Protein AF-A0A6G2HJM0-F1 (afdb_monomer)

pLDDT: mean 83.24, std 23.19, range [27.94, 98.69]

Foldseek 3Di:
DPPPPPVDDLDALCLQQQEPPSPDALLSLLLSQLVLVVDFFPCNVVLVVLVVVLVPQDADDFDLVVLVVQLVVLVVVLVVLVVQLVVLVVVLVVCVVVVHDNPVSVVSNVVSVVVNVVSVVSNVVSVVVNVVSVVSVVVNVVSVVSSVVSVVVSVVSVVVRSQRSSFVCLVQLLVLQVVFPQRDSVQSPDGSVSRPTDSRSSSVSSSVSHNDDDFRWYDPVSVVVVPDPPPPDPPPDDDDDDDDDDDDDDDDDDDDDDDDDDDDDDDDTDGDDDDD

Structure (mmCIF, N/CA/C/O backbone):
data_AF-A0A6G2HJM0-F1
#
_entry.id   AF-A0A6G2HJM0-F1
#
loop_
_atom_site.group_PDB
_atom_site.id
_atom_site.type_symbol
_atom_site.label_atom_id
_atom_site.label_alt_id
_atom_site.label_comp_id
_atom_site.label_asym_id
_atom_site.label_entity_id
_atom_site.label_seq_id
_atom_site.pdbx_PDB_ins_code
_atom_site.Cartn_x
_atom_site.Cartn_y
_atom_site.Cartn_z
_atom_site.occupancy
_atom_site.B_iso_or_equiv
_atom_site.auth_seq_id
_atom_site.auth_comp_id
_atom_site.auth_asym_id
_atom_site.auth_atom_id
_atom_site.pdbx_PDB_model_num
ATOM 1 N N . MET A 1 1 ? -15.616 5.099 -6.439 1.00 32.22 1 MET A N 1
ATOM 2 C CA . MET A 1 1 ? -14.543 4.082 -6.496 1.00 32.22 1 MET A CA 1
ATOM 3 C C . MET A 1 1 ? -14.180 3.847 -7.953 1.00 32.22 1 MET A C 1
ATOM 5 O O . MET A 1 1 ? -14.799 3.026 -8.607 1.00 32.22 1 MET A O 1
ATOM 9 N N . THR A 1 2 ? -13.216 4.598 -8.473 1.00 27.94 2 THR A N 1
ATOM 10 C CA . THR A 1 2 ? -12.586 4.345 -9.775 1.00 27.94 2 THR A CA 1
ATOM 11 C C . THR A 1 2 ? -11.140 3.965 -9.492 1.00 27.94 2 THR A C 1
ATOM 13 O O . THR A 1 2 ? -10.252 4.812 -9.490 1.00 27.94 2 THR A O 1
ATOM 16 N N . SER A 1 3 ? -10.912 2.694 -9.148 1.00 31.47 3 SER A N 1
ATOM 17 C CA . SER A 1 3 ? -9.560 2.136 -9.045 1.00 31.47 3 SER A CA 1
ATOM 18 C C .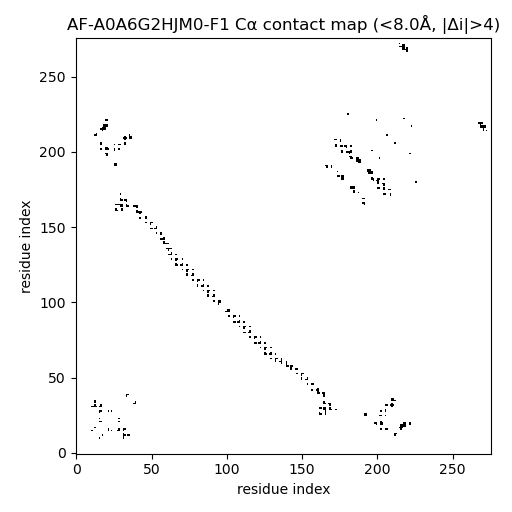 SER A 1 3 ? -9.005 1.930 -10.447 1.00 31.47 3 SER A C 1
ATOM 20 O O . SER A 1 3 ? -9.013 0.829 -10.981 1.00 31.47 3 SER A O 1
ATOM 22 N N . SER A 1 4 ? -8.540 3.020 -11.044 1.00 34.62 4 SER A N 1
ATOM 23 C CA . SER A 1 4 ? -7.643 2.982 -12.191 1.00 34.62 4 SER A CA 1
ATOM 24 C C . SER A 1 4 ? -6.215 2.999 -11.660 1.00 34.62 4 SER A C 1
ATOM 26 O O . SER A 1 4 ? -5.537 4.014 -11.729 1.00 34.62 4 SER A O 1
ATOM 28 N N . ASP A 1 5 ? -5.783 1.885 -11.079 1.00 40.91 5 ASP A N 1
ATOM 29 C CA . ASP A 1 5 ? -4.366 1.633 -10.806 1.00 40.91 5 ASP A CA 1
ATOM 30 C C . ASP A 1 5 ? -4.012 0.331 -11.530 1.00 40.91 5 ASP A C 1
ATOM 32 O O . ASP A 1 5 ? -3.722 -0.710 -10.940 1.00 40.91 5 ASP A O 1
ATOM 36 N N . VAL A 1 6 ? -4.142 0.379 -12.860 1.00 40.62 6 VAL A N 1
ATOM 37 C CA . VAL A 1 6 ? -3.552 -0.629 -13.735 1.00 40.62 6 VAL A CA 1
ATOM 38 C C . VAL A 1 6 ? -2.054 -0.453 -13.569 1.00 40.62 6 VAL A C 1
ATOM 40 O O . VAL A 1 6 ? -1.473 0.516 -14.055 1.00 40.62 6 VAL A O 1
ATOM 43 N N . VAL A 1 7 ? -1.431 -1.369 -12.835 1.00 46.47 7 VAL A N 1
ATOM 44 C CA . VAL A 1 7 ? 0.018 -1.534 -12.835 1.00 46.47 7 VAL A CA 1
ATOM 45 C C . VAL A 1 7 ? 0.400 -1.785 -14.289 1.00 46.47 7 VAL A C 1
ATOM 47 O O . VAL A 1 7 ? 0.252 -2.896 -14.784 1.00 46.47 7 VAL A O 1
ATOM 50 N N . ALA A 1 8 ? 0.790 -0.725 -15.003 1.00 53.22 8 ALA A N 1
ATOM 51 C CA . ALA A 1 8 ? 0.962 -0.792 -16.445 1.00 53.22 8 ALA A CA 1
ATOM 52 C C . ALA A 1 8 ? 1.972 -1.896 -16.756 1.00 53.22 8 ALA A C 1
ATOM 54 O O . ALA A 1 8 ? 3.098 -1.879 -16.244 1.00 53.22 8 ALA A O 1
ATOM 55 N N . ALA A 1 9 ? 1.537 -2.894 -17.524 1.00 65.44 9 ALA A N 1
ATOM 56 C CA . ALA A 1 9 ? 2.426 -3.902 -18.069 1.00 65.44 9 ALA A CA 1
ATOM 57 C C . ALA A 1 9 ? 3.558 -3.196 -18.827 1.00 65.44 9 ALA A C 1
ATOM 59 O O . ALA A 1 9 ? 3.375 -2.095 -19.357 1.00 65.44 9 ALA A O 1
ATOM 60 N N . VAL A 1 10 ? 4.742 -3.810 -18.861 1.00 72.69 10 VAL A N 1
ATOM 61 C CA . VAL A 1 10 ? 5.845 -3.284 -19.670 1.00 72.69 10 VAL A CA 1
ATOM 62 C C . VAL A 1 10 ? 5.330 -3.138 -21.109 1.00 72.69 10 VAL A C 1
ATOM 64 O O . VAL A 1 10 ? 4.837 -4.125 -21.658 1.00 72.69 10 VAL A O 1
ATOM 67 N N . PRO A 1 11 ? 5.380 -1.934 -21.709 1.00 80.38 11 PRO A N 1
ATOM 68 C CA . PRO A 1 11 ? 4.795 -1.716 -23.023 1.00 80.38 11 PRO A CA 1
ATOM 69 C C . PRO A 1 11 ? 5.497 -2.594 -24.060 1.00 80.38 11 PRO A C 1
ATOM 71 O O . PRO A 1 11 ? 6.720 -2.763 -24.015 1.00 80.38 11 PRO A O 1
ATOM 74 N N . ALA A 1 12 ? 4.719 -3.135 -24.999 1.00 86.44 12 ALA A N 1
ATOM 75 C CA . ALA A 1 12 ? 5.266 -3.865 -26.135 1.00 86.44 12 ALA A CA 1
ATOM 76 C C . ALA A 1 12 ? 6.235 -2.959 -26.923 1.00 86.44 12 ALA A C 1
ATOM 78 O O . ALA A 1 12 ? 5.960 -1.761 -27.043 1.00 86.44 12 ALA A O 1
ATOM 79 N N . PRO A 1 13 ? 7.329 -3.489 -27.502 1.00 90.06 13 PRO A N 1
ATOM 80 C CA . PRO A 1 13 ? 8.330 -2.674 -28.195 1.00 90.06 13 PRO A CA 1
ATOM 81 C C . PRO A 1 13 ? 7.750 -1.713 -29.240 1.00 90.06 13 PRO A C 1
ATOM 83 O O . PRO A 1 13 ? 8.097 -0.535 -29.264 1.00 90.06 13 PRO A O 1
ATOM 86 N N . ARG A 1 14 ? 6.776 -2.177 -30.033 1.00 90.94 14 ARG A N 1
ATOM 87 C CA . ARG A 1 14 ? 6.101 -1.369 -31.058 1.00 90.94 14 ARG A CA 1
ATOM 88 C C . ARG A 1 14 ? 5.285 -0.200 -30.497 1.00 90.94 14 ARG A C 1
ATOM 90 O O . ARG A 1 14 ? 5.135 0.806 -31.179 1.00 90.94 14 ARG A O 1
ATOM 97 N N . ALA A 1 15 ? 4.783 -0.296 -29.266 1.00 91.50 15 ALA A N 1
ATOM 98 C CA . ALA A 1 15 ? 4.086 0.820 -28.627 1.00 91.50 15 ALA A CA 1
ATOM 99 C C . ALA A 1 15 ? 5.035 1.986 -28.297 1.00 91.50 15 ALA A C 1
ATOM 101 O O . ALA A 1 15 ? 4.579 3.114 -28.163 1.00 91.50 15 ALA A O 1
ATOM 102 N N . VAL A 1 16 ? 6.340 1.712 -28.178 1.00 92.50 16 VAL A N 1
ATOM 103 C CA . VAL A 1 16 ? 7.385 2.718 -27.930 1.00 92.50 16 VAL A CA 1
ATOM 104 C C . VAL A 1 16 ? 8.025 3.173 -29.244 1.00 92.50 16 VAL A C 1
ATOM 106 O O . VAL A 1 16 ? 8.193 4.364 -29.462 1.00 92.50 16 VAL A O 1
ATOM 109 N N . LEU A 1 17 ? 8.363 2.231 -30.129 1.00 95.19 17 LEU A N 1
ATOM 110 C CA . LEU A 1 17 ? 9.177 2.481 -31.326 1.00 95.19 17 LEU A CA 1
ATOM 111 C C . LEU A 1 17 ? 8.368 2.615 -32.629 1.00 95.19 17 LEU A C 1
ATOM 113 O O . LEU A 1 17 ? 8.937 2.829 -33.692 1.00 95.19 17 LEU A O 1
ATOM 117 N N . GLY A 1 18 ? 7.040 2.476 -32.584 1.00 91.94 18 GLY A N 1
ATOM 118 C CA . GLY A 1 18 ? 6.188 2.457 -33.780 1.00 91.94 18 GLY A CA 1
ATOM 119 C C . GLY A 1 18 ? 5.993 3.812 -34.470 1.00 91.94 18 GLY A C 1
ATOM 120 O O . GLY A 1 18 ? 5.395 3.859 -35.548 1.00 91.94 18 GLY A O 1
ATOM 121 N N . ARG A 1 19 ? 6.474 4.908 -33.872 1.00 93.06 19 ARG A N 1
ATOM 122 C CA . ARG A 1 19 ? 6.408 6.267 -34.421 1.00 93.06 19 ARG A CA 1
ATOM 123 C C . ARG A 1 19 ? 7.700 7.030 -34.129 1.00 93.06 19 ARG A C 1
ATOM 125 O O . ARG A 1 19 ? 8.214 6.932 -33.023 1.00 93.06 19 ARG A O 1
ATOM 132 N N . VAL A 1 20 ? 8.175 7.824 -35.089 1.00 93.25 20 VAL A N 1
ATOM 133 C CA . VAL A 1 20 ? 9.388 8.650 -34.968 1.00 93.25 20 VAL A CA 1
ATOM 134 C C . VAL A 1 20 ? 9.082 10.148 -35.209 1.00 93.25 20 VAL A C 1
ATOM 136 O O . VAL A 1 20 ? 8.407 10.483 -36.190 1.00 93.25 20 VAL A O 1
ATOM 139 N N . PRO A 1 21 ? 9.572 11.072 -34.354 1.00 89.88 21 PRO A N 1
ATOM 140 C CA . PRO A 1 21 ? 10.264 10.790 -33.096 1.00 89.88 21 PRO A CA 1
ATOM 141 C C . PRO A 1 21 ? 9.304 10.123 -32.103 1.00 89.88 21 PRO A C 1
ATOM 143 O O . PRO A 1 21 ? 8.088 10.311 -32.186 1.00 89.88 21 PRO A O 1
ATOM 146 N N . THR A 1 22 ? 9.844 9.320 -31.190 1.00 88.94 22 THR A N 1
ATOM 147 C CA . THR A 1 22 ? 9.012 8.549 -30.249 1.00 88.94 22 THR A CA 1
ATOM 148 C C . THR A 1 22 ? 8.400 9.437 -29.160 1.00 88.94 22 THR A C 1
ATOM 150 O O . THR A 1 22 ? 7.342 9.119 -28.624 1.00 88.94 22 THR A O 1
ATOM 153 N N . GLY A 1 23 ? 9.060 10.557 -28.833 1.00 89.75 23 GLY A N 1
ATOM 154 C CA . GLY A 1 23 ? 8.729 11.397 -27.677 1.00 89.75 23 GLY A CA 1
ATOM 155 C C . GLY A 1 23 ? 9.119 10.772 -26.331 1.00 89.75 23 GLY A C 1
ATOM 156 O O . GLY A 1 23 ? 8.765 11.307 -25.283 1.00 89.75 23 GLY A O 1
ATOM 157 N N . GLU A 1 24 ? 9.836 9.648 -26.351 1.00 93.62 24 GLU A N 1
ATOM 158 C CA . GLU A 1 24 ? 10.268 8.909 -25.170 1.00 93.62 24 GLU A CA 1
ATOM 159 C C . GLU A 1 24 ? 11.740 9.196 -24.846 1.00 93.62 24 GLU A C 1
ATOM 161 O O . GLU A 1 24 ? 12.488 9.765 -25.639 1.00 93.62 24 GLU A O 1
ATOM 166 N N . THR A 1 25 ? 12.179 8.810 -23.648 1.00 94.19 25 THR A N 1
ATOM 167 C CA . THR A 1 25 ? 13.597 8.920 -23.284 1.00 94.19 25 THR A CA 1
ATOM 168 C C . THR A 1 25 ? 14.427 7.852 -23.997 1.00 94.19 25 THR A C 1
ATOM 170 O O . THR A 1 25 ? 13.963 6.720 -24.156 1.00 94.19 25 THR A O 1
ATOM 173 N N . LEU A 1 26 ? 15.687 8.158 -24.330 1.00 95.50 26 LEU A N 1
ATOM 174 C CA . LEU A 1 26 ? 16.590 7.215 -25.007 1.00 95.50 26 LEU A CA 1
ATOM 175 C C . LEU A 1 26 ? 16.683 5.867 -24.274 1.00 95.50 26 LEU A C 1
ATOM 177 O O . LEU A 1 26 ? 16.555 4.811 -24.885 1.00 95.50 26 LEU A O 1
ATOM 181 N N . SER A 1 27 ? 16.808 5.865 -22.942 1.00 95.06 27 SER A N 1
ATOM 182 C CA . SER A 1 27 ? 16.828 4.614 -22.166 1.00 95.06 27 SER A CA 1
ATOM 183 C C . SER A 1 27 ? 15.557 3.778 -22.352 1.00 95.06 27 SER A C 1
ATOM 185 O O . SER A 1 27 ? 15.598 2.551 -22.288 1.00 95.06 27 SER A O 1
ATOM 187 N N . ARG A 1 28 ? 14.398 4.413 -22.557 1.00 95.25 28 ARG A N 1
ATOM 188 C CA . ARG A 1 28 ? 13.142 3.699 -22.803 1.00 95.25 28 ARG A CA 1
ATOM 189 C C . ARG A 1 28 ? 13.068 3.155 -24.226 1.00 95.25 28 ARG A C 1
ATOM 191 O O . ARG A 1 28 ? 12.605 2.025 -24.380 1.00 95.25 28 ARG A O 1
ATOM 198 N N . GLU A 1 29 ? 13.538 3.910 -25.214 1.00 96.81 29 GLU A N 1
ATOM 199 C CA . GLU A 1 29 ? 13.657 3.457 -26.604 1.00 96.81 29 GLU A CA 1
ATOM 200 C C . GLU A 1 29 ? 14.597 2.247 -26.712 1.00 96.81 29 GLU A C 1
ATOM 202 O O . GLU A 1 29 ? 14.205 1.204 -27.233 1.00 96.81 29 GLU A O 1
ATOM 207 N N . LEU A 1 30 ? 15.798 2.334 -26.129 1.00 97.62 30 LEU A N 1
ATOM 208 C CA . LEU A 1 30 ? 16.785 1.251 -26.154 1.00 97.62 30 LEU A CA 1
ATOM 209 C C . LEU A 1 30 ? 16.303 0.009 -25.409 1.00 97.62 30 LEU A C 1
ATOM 211 O O . LEU A 1 30 ? 16.425 -1.099 -25.920 1.00 97.62 30 LEU A O 1
ATOM 215 N N . ALA A 1 31 ? 15.670 0.168 -24.245 1.00 96.94 31 ALA A N 1
ATOM 216 C CA . ALA A 1 31 ? 15.085 -0.971 -23.547 1.00 96.94 31 ALA A CA 1
ATOM 217 C C . ALA A 1 31 ? 13.928 -1.619 -24.331 1.00 96.94 31 ALA A C 1
ATOM 219 O O . ALA A 1 31 ? 13.684 -2.817 -24.188 1.00 96.94 31 ALA A O 1
ATOM 220 N N . ALA A 1 32 ? 13.178 -0.855 -25.133 1.00 96.00 32 ALA A N 1
ATOM 221 C CA . ALA A 1 32 ? 12.168 -1.410 -26.032 1.00 96.00 32 ALA A CA 1
ATOM 222 C C . ALA A 1 32 ? 12.817 -2.180 -27.191 1.00 96.00 32 ALA A C 1
ATOM 224 O O . ALA A 1 32 ? 12.404 -3.307 -27.467 1.00 96.00 32 ALA A O 1
ATOM 225 N N . ALA A 1 33 ? 13.866 -1.624 -27.799 1.00 97.19 33 ALA A N 1
ATOM 226 C CA . ALA A 1 33 ? 14.636 -2.280 -28.851 1.00 97.19 33 ALA A CA 1
ATOM 227 C C . ALA A 1 33 ? 15.288 -3.582 -28.348 1.00 97.19 33 ALA A C 1
ATOM 229 O O . ALA A 1 33 ? 15.156 -4.624 -28.984 1.00 97.19 33 ALA A O 1
ATOM 230 N N . ALA A 1 34 ? 15.870 -3.584 -27.150 1.00 96.69 34 ALA A N 1
ATOM 231 C CA . ALA A 1 34 ? 16.451 -4.775 -26.531 1.00 96.69 34 ALA A CA 1
ATOM 232 C C . ALA A 1 34 ? 15.406 -5.892 -26.352 1.00 96.69 34 ALA A C 1
ATOM 234 O O . ALA A 1 34 ? 15.636 -7.045 -26.716 1.00 96.69 34 ALA A O 1
ATOM 235 N N . ARG A 1 35 ? 14.203 -5.547 -25.870 1.00 94.94 35 ARG A N 1
ATOM 236 C CA . ARG A 1 35 ? 13.096 -6.513 -25.739 1.00 94.94 35 ARG A CA 1
ATOM 237 C C . ARG A 1 35 ? 12.601 -7.039 -27.078 1.00 94.94 35 ARG A C 1
ATOM 239 O O . ARG A 1 35 ? 12.183 -8.190 -27.135 1.00 94.94 35 ARG A O 1
ATOM 246 N N . SER A 1 36 ? 12.626 -6.217 -28.126 1.00 96.06 36 SER A N 1
ATOM 247 C CA . SER A 1 36 ? 12.264 -6.660 -29.477 1.00 96.06 36 SER A CA 1
ATOM 248 C C . SER A 1 36 ? 13.211 -7.750 -29.989 1.00 96.06 36 SER A C 1
ATOM 250 O O . SER A 1 36 ? 12.761 -8.719 -30.577 1.00 96.06 36 SER A O 1
ATOM 252 N N . LEU A 1 37 ? 14.487 -7.690 -29.589 1.00 95.44 37 LEU A N 1
ATOM 253 C CA . LEU A 1 37 ? 15.495 -8.728 -29.834 1.00 95.44 37 LEU A CA 1
ATOM 254 C C . LEU A 1 37 ? 15.380 -9.938 -28.881 1.00 95.44 37 LEU A C 1
ATOM 256 O O . LEU A 1 37 ? 16.267 -10.789 -28.841 1.00 95.44 37 LEU A O 1
ATOM 260 N N . GLY A 1 38 ? 14.331 -10.007 -28.055 1.00 94.06 38 GLY A N 1
ATOM 261 C CA . GLY A 1 38 ? 14.120 -11.077 -27.077 1.00 94.06 38 GLY A CA 1
ATOM 262 C C . GLY A 1 38 ? 14.976 -10.982 -25.808 1.00 94.06 38 GLY A C 1
ATOM 263 O O . GLY A 1 38 ? 14.940 -11.906 -24.987 1.00 94.06 38 GLY A O 1
ATOM 264 N N . GLN A 1 39 ? 15.721 -9.889 -25.606 1.00 95.06 39 GLN A N 1
ATOM 265 C CA . GLN A 1 39 ? 16.540 -9.706 -24.406 1.00 95.06 39 GLN A CA 1
ATOM 266 C C . GLN A 1 39 ? 15.672 -9.476 -23.165 1.00 95.06 39 GLN A C 1
ATOM 268 O O . GLN A 1 39 ? 14.594 -8.871 -23.205 1.00 95.06 39 GLN A O 1
ATOM 273 N N . ARG A 1 40 ? 16.163 -9.969 -22.027 1.00 93.62 40 ARG A N 1
ATOM 274 C CA . ARG A 1 40 ? 15.511 -9.857 -20.721 1.00 93.62 40 ARG A CA 1
ATOM 275 C C . ARG A 1 40 ? 16.540 -9.412 -19.696 1.00 93.62 40 ARG A C 1
ATOM 277 O O . ARG A 1 40 ? 17.602 -10.010 -19.611 1.00 93.62 40 ARG A O 1
ATOM 284 N N . SER A 1 41 ? 16.175 -8.419 -18.891 1.00 94.62 41 SER A N 1
ATOM 285 C CA . SER A 1 41 ? 16.989 -7.985 -17.754 1.00 94.62 41 SER A CA 1
ATOM 286 C C . SER A 1 41 ? 17.130 -9.109 -16.725 1.00 94.62 41 SER A C 1
ATOM 288 O O . SER A 1 41 ? 16.199 -9.899 -16.514 1.00 94.62 41 SER A O 1
ATOM 290 N N . SER A 1 42 ? 18.265 -9.127 -16.033 1.00 95.75 42 SER A N 1
ATOM 291 C CA . SER A 1 42 ? 18.545 -10.005 -14.899 1.00 95.75 42 SER A CA 1
ATOM 292 C C . SER A 1 42 ? 17.475 -9.944 -13.798 1.00 95.75 42 SER A C 1
ATOM 294 O O . SER A 1 42 ? 17.192 -10.960 -13.161 1.00 95.75 42 SER A O 1
ATOM 296 N N . VAL A 1 43 ? 16.801 -8.799 -13.609 1.00 94.31 43 VAL A N 1
ATOM 297 C CA . VAL A 1 43 ? 15.754 -8.627 -12.583 1.00 94.31 43 VAL A CA 1
ATOM 298 C C . VAL A 1 43 ? 14.341 -8.991 -13.062 1.00 94.31 43 VAL A C 1
ATOM 300 O O . VAL A 1 43 ? 13.372 -8.787 -12.327 1.00 94.31 43 VAL A O 1
ATOM 303 N N . ALA A 1 44 ? 14.175 -9.559 -14.263 1.00 91.94 44 ALA A N 1
ATOM 304 C CA . ALA A 1 44 ? 12.856 -9.895 -14.818 1.00 91.94 44 ALA A CA 1
ATOM 305 C C . ALA A 1 44 ? 12.054 -10.881 -13.944 1.00 91.94 44 ALA A C 1
ATOM 307 O O . ALA A 1 44 ? 10.850 -10.700 -13.751 1.00 91.94 44 ALA A O 1
ATOM 308 N N . ALA A 1 45 ? 12.713 -11.895 -13.375 1.00 92.12 45 ALA A N 1
ATOM 309 C CA . ALA A 1 45 ? 12.063 -12.852 -12.477 1.00 92.12 45 ALA A CA 1
ATOM 310 C C . ALA A 1 45 ? 11.617 -12.189 -11.162 1.00 92.12 45 ALA A C 1
ATOM 312 O O . ALA A 1 45 ? 10.518 -12.447 -10.671 1.00 92.12 45 ALA A O 1
ATOM 313 N N . GLU A 1 46 ? 12.436 -11.287 -10.616 1.00 94.12 46 GLU A N 1
ATOM 314 C CA . GLU A 1 46 ? 12.079 -10.534 -9.414 1.00 94.12 46 GLU A CA 1
ATOM 315 C C . GLU A 1 46 ? 10.909 -9.581 -9.673 1.00 94.12 46 GLU A C 1
ATOM 317 O O . GLU A 1 46 ? 10.009 -9.485 -8.842 1.00 94.12 46 GLU A O 1
ATOM 322 N N . LEU A 1 47 ? 10.875 -8.918 -10.832 1.00 93.12 47 LEU A N 1
ATOM 323 C CA . LEU A 1 47 ? 9.743 -8.085 -11.240 1.00 93.12 47 LEU A CA 1
ATOM 324 C C . LEU A 1 47 ? 8.431 -8.873 -11.246 1.00 93.12 47 LEU A C 1
ATOM 326 O O . LEU A 1 47 ? 7.444 -8.408 -10.674 1.00 93.12 47 LEU A O 1
ATOM 330 N N . ALA A 1 48 ? 8.432 -10.069 -11.841 1.00 91.19 48 ALA A N 1
ATOM 331 C CA . ALA A 1 48 ? 7.266 -10.948 -11.849 1.00 91.19 48 ALA A CA 1
ATOM 332 C C . ALA A 1 48 ? 6.864 -11.373 -10.425 1.00 91.19 48 ALA A C 1
ATOM 334 O O . ALA A 1 48 ? 5.687 -11.317 -10.077 1.00 91.19 48 ALA A O 1
ATOM 335 N N . ALA A 1 49 ? 7.833 -11.722 -9.573 1.00 94.06 49 ALA A N 1
ATOM 336 C CA . ALA A 1 49 ? 7.577 -12.123 -8.190 1.00 94.06 49 ALA A CA 1
ATOM 337 C C . ALA A 1 49 ? 7.012 -10.979 -7.328 1.00 94.06 49 ALA A C 1
ATOM 339 O O . ALA A 1 49 ? 6.058 -11.179 -6.572 1.00 94.06 49 ALA A O 1
ATOM 340 N N . VAL A 1 50 ? 7.572 -9.769 -7.438 1.00 95.62 50 VAL A N 1
ATOM 341 C CA . VAL A 1 50 ? 7.086 -8.582 -6.715 1.00 95.62 50 VAL A CA 1
ATOM 342 C C . VAL A 1 50 ? 5.689 -8.208 -7.194 1.00 95.62 50 VAL A C 1
ATOM 344 O O . VAL A 1 50 ? 4.831 -7.913 -6.363 1.00 95.62 50 VAL A O 1
ATOM 347 N N . HIS A 1 51 ? 5.444 -8.257 -8.505 1.00 93.62 51 HIS A N 1
ATOM 348 C CA . HIS A 1 51 ? 4.127 -7.995 -9.074 1.00 93.62 51 HIS A CA 1
ATOM 349 C C . HIS A 1 51 ? 3.087 -9.009 -8.584 1.00 93.62 51 HIS A C 1
ATOM 351 O O . HIS A 1 51 ? 2.080 -8.597 -8.016 1.00 93.62 51 HIS A O 1
ATOM 357 N N . GLY A 1 52 ? 3.376 -10.310 -8.678 1.00 94.25 52 GLY A N 1
ATOM 358 C CA . GLY A 1 52 ? 2.481 -11.348 -8.162 1.00 94.25 52 GLY A CA 1
ATOM 359 C C . GLY A 1 52 ? 2.241 -11.208 -6.657 1.00 94.25 52 GLY A C 1
ATOM 360 O O . GLY A 1 52 ? 1.112 -11.307 -6.190 1.00 94.25 52 GLY A O 1
ATOM 361 N N . THR A 1 53 ? 3.272 -10.864 -5.878 1.00 95.88 53 THR A N 1
ATOM 362 C CA . THR A 1 53 ? 3.099 -10.592 -4.442 1.00 95.88 53 THR A CA 1
ATOM 363 C C . THR A 1 53 ? 2.177 -9.396 -4.205 1.00 95.88 53 THR A C 1
ATOM 365 O O . THR A 1 53 ? 1.334 -9.452 -3.312 1.00 95.88 53 THR A O 1
ATOM 368 N N . LEU A 1 54 ? 2.322 -8.320 -4.983 1.00 95.19 54 LEU A N 1
ATOM 369 C CA . LEU A 1 54 ? 1.499 -7.116 -4.872 1.00 95.19 54 LEU A CA 1
ATOM 370 C C . LEU A 1 54 ? 0.014 -7.424 -5.110 1.00 95.19 54 LEU A C 1
ATOM 372 O O . LEU A 1 54 ? -0.825 -6.902 -4.377 1.00 95.19 54 LEU A O 1
ATOM 376 N N . GLU A 1 55 ? -0.297 -8.290 -6.076 1.00 93.31 55 GLU A N 1
ATOM 377 C CA . GLU A 1 55 ? -1.668 -8.725 -6.378 1.00 93.31 55 GLU A CA 1
ATOM 378 C C . GLU A 1 55 ? -2.312 -9.501 -5.224 1.00 93.31 55 GLU A C 1
ATOM 380 O O . GLU A 1 55 ? -3.518 -9.399 -5.022 1.00 93.31 55 GLU A O 1
ATOM 385 N N . THR A 1 56 ? -1.521 -10.202 -4.404 1.00 95.44 56 THR A N 1
ATOM 386 C CA . THR A 1 56 ? -2.047 -10.908 -3.219 1.00 95.44 56 THR A CA 1
ATOM 387 C C . THR A 1 56 ? -2.340 -9.999 -2.021 1.00 95.44 56 THR A C 1
ATOM 389 O O . THR A 1 56 ? -2.927 -10.454 -1.039 1.00 95.44 56 THR A O 1
ATOM 392 N N . VAL A 1 57 ? -1.904 -8.730 -2.032 1.00 94.38 57 VAL A N 1
ATOM 393 C CA . VAL A 1 57 ? -2.083 -7.839 -0.873 1.00 94.38 57 VAL A CA 1
ATOM 394 C C . VAL A 1 57 ? -3.459 -7.182 -0.888 1.00 94.38 57 VAL A C 1
ATOM 396 O O . VAL A 1 57 ? -3.673 -6.122 -1.486 1.00 94.38 57 VAL A O 1
ATOM 399 N N . GLU A 1 58 ? -4.375 -7.774 -0.132 1.00 90.62 58 GLU A N 1
ATOM 400 C CA . GLU A 1 58 ? -5.689 -7.204 0.140 1.00 90.62 58 GLU A CA 1
ATOM 401 C C . GLU A 1 58 ? -5.632 -6.146 1.249 1.00 90.62 58 GLU A C 1
ATOM 403 O O . GLU A 1 58 ? -4.982 -6.305 2.283 1.00 90.62 58 GLU A O 1
ATOM 408 N N . VAL A 1 59 ? -6.337 -5.035 1.037 1.00 91.19 59 VAL A N 1
ATOM 409 C CA . VAL A 1 59 ? -6.429 -3.939 2.004 1.00 91.19 59 VAL A CA 1
ATOM 410 C C . VAL A 1 59 ? -7.883 -3.757 2.410 1.00 91.19 59 VAL A C 1
ATOM 412 O O . VAL A 1 59 ? -8.694 -3.254 1.636 1.00 91.19 59 VAL A O 1
ATOM 415 N N . GLY A 1 60 ? -8.197 -4.112 3.656 1.00 86.62 60 GLY A N 1
ATOM 416 C CA . GLY A 1 60 ? -9.515 -3.882 4.240 1.00 86.62 60 GLY A CA 1
ATOM 417 C C . GLY A 1 60 ? -9.760 -2.417 4.623 1.00 86.62 60 GLY A C 1
ATOM 418 O O . GLY A 1 60 ? -8.873 -1.715 5.130 1.00 86.62 60 GLY A O 1
ATOM 419 N N . ALA A 1 61 ? -10.997 -1.958 4.434 1.00 88.50 61 ALA A N 1
ATOM 420 C CA . ALA A 1 61 ? -11.514 -0.778 5.119 1.00 88.50 61 ALA A CA 1
ATOM 421 C C . ALA A 1 61 ? -12.003 -1.194 6.514 1.00 88.50 61 ALA A C 1
ATOM 423 O O . ALA A 1 61 ? -12.723 -2.181 6.653 1.00 88.50 61 ALA A O 1
ATOM 424 N N . VAL A 1 62 ? -11.590 -0.464 7.552 1.00 92.19 62 VAL A N 1
ATOM 425 C CA . VAL A 1 62 ? -11.990 -0.748 8.935 1.00 92.19 62 VAL A CA 1
ATOM 426 C C . VAL A 1 62 ? -12.500 0.531 9.566 1.00 92.19 62 VAL A C 1
ATOM 428 O O . VAL A 1 62 ? -11.779 1.526 9.613 1.00 92.19 62 VAL A O 1
ATOM 431 N N . ASP A 1 63 ? -13.731 0.479 10.059 1.00 91.88 63 ASP A N 1
ATOM 432 C CA . ASP A 1 63 ? -14.362 1.565 10.793 1.00 91.88 63 ASP A CA 1
ATOM 433 C C . ASP A 1 63 ? -14.300 1.306 12.306 1.00 91.88 63 ASP A C 1
ATOM 435 O O . ASP A 1 63 ? -14.640 0.226 12.797 1.00 91.88 63 ASP A O 1
ATOM 439 N N . LEU A 1 64 ? -13.832 2.317 13.038 1.00 96.25 64 LEU A N 1
ATOM 440 C CA . LEU A 1 64 ? -13.719 2.309 14.495 1.00 96.25 64 LEU A CA 1
ATOM 441 C C . LEU A 1 64 ? -14.824 3.122 15.179 1.00 96.25 64 LEU A C 1
ATOM 443 O O . LEU A 1 64 ? -14.944 3.016 16.398 1.00 96.25 64 LEU A O 1
ATOM 447 N N . SER A 1 65 ? -15.596 3.927 14.443 1.00 96.75 65 SER A N 1
ATOM 448 C CA . SER A 1 65 ? -16.618 4.814 15.012 1.00 96.75 65 SER A CA 1
ATOM 449 C C . SER A 1 65 ? -17.716 4.015 15.712 1.00 96.75 65 SER A C 1
ATOM 451 O O . SER A 1 65 ? -17.858 4.127 16.928 1.00 96.75 65 SER A O 1
ATOM 453 N N . GLY A 1 66 ? -18.361 3.082 15.007 1.00 95.88 66 GLY A N 1
ATOM 454 C CA . GLY A 1 66 ? -19.432 2.258 15.573 1.00 95.88 66 GLY A CA 1
ATOM 455 C C . GLY A 1 66 ? -19.045 1.508 16.862 1.00 95.88 66 GLY A C 1
ATOM 456 O O . GLY A 1 66 ? -19.765 1.594 17.855 1.00 95.88 66 GLY A O 1
ATOM 457 N N . PRO A 1 67 ? -17.913 0.776 16.918 1.00 97.50 67 PRO A N 1
ATOM 458 C CA . PRO A 1 67 ? -17.462 0.142 18.159 1.00 97.50 67 PRO A CA 1
ATOM 459 C C . PRO A 1 67 ? -17.154 1.123 19.303 1.00 97.50 67 PRO A C 1
ATOM 461 O O . PRO A 1 67 ? -17.397 0.783 20.459 1.00 97.50 67 PRO A O 1
ATOM 464 N N . ARG A 1 68 ? -16.634 2.326 19.011 1.00 98.25 68 ARG A N 1
ATOM 465 C CA . ARG A 1 68 ? -16.372 3.360 20.032 1.00 98.25 68 ARG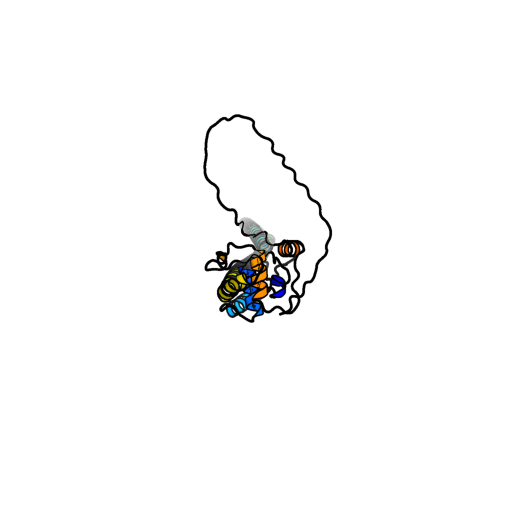 A CA 1
ATOM 466 C C . ARG A 1 68 ? -17.665 3.930 20.600 1.00 98.25 68 ARG A C 1
ATOM 468 O O . ARG A 1 68 ? -17.777 4.057 21.814 1.00 98.25 68 ARG A O 1
ATOM 475 N N . GLU A 1 69 ? -18.621 4.241 19.733 1.00 98.12 69 GLU A N 1
ATOM 476 C CA . GLU A 1 69 ? -19.928 4.774 20.122 1.00 98.12 69 GLU A CA 1
ATOM 477 C C . GLU A 1 69 ? -20.682 3.791 21.014 1.00 98.12 69 GLU A C 1
ATOM 479 O O . GLU A 1 69 ? -21.172 4.175 22.073 1.00 98.12 69 GLU A O 1
ATOM 484 N N . ARG A 1 70 ? -20.694 2.501 20.651 1.00 96.88 70 ARG A N 1
ATOM 485 C CA . ARG A 1 70 ? -21.313 1.460 21.484 1.00 96.88 70 ARG A CA 1
ATOM 486 C C . ARG A 1 70 ? -20.667 1.337 22.858 1.00 96.88 70 ARG A C 1
ATOM 488 O O . ARG A 1 70 ? -21.381 1.191 23.843 1.00 96.88 70 ARG A O 1
ATOM 495 N N . LEU A 1 71 ? -19.336 1.402 22.932 1.00 98.56 71 LEU A N 1
ATOM 496 C CA . LEU A 1 71 ? -18.644 1.361 24.218 1.00 98.56 71 LEU A CA 1
ATOM 497 C C . LEU A 1 71 ? -18.996 2.580 25.075 1.00 98.56 71 LEU A C 1
ATOM 499 O O . LEU A 1 71 ? -19.313 2.425 26.247 1.00 98.56 71 LEU A O 1
ATOM 503 N N . ALA A 1 72 ? -18.986 3.779 24.491 1.00 98.31 72 ALA A N 1
ATOM 504 C CA . ALA A 1 72 ? -19.357 4.995 25.206 1.00 98.31 72 ALA A CA 1
ATOM 505 C C . ALA A 1 72 ? -20.800 4.934 25.735 1.00 98.31 72 ALA A C 1
ATOM 507 O O . ALA A 1 72 ? -21.040 5.290 26.886 1.00 98.31 72 ALA A O 1
ATOM 508 N N . ALA A 1 73 ? -21.740 4.435 24.925 1.00 98.00 73 ALA A N 1
ATOM 509 C CA . ALA A 1 73 ? -23.131 4.255 25.329 1.00 98.00 73 ALA A CA 1
ATOM 510 C C . ALA A 1 73 ? -23.272 3.260 26.495 1.00 98.00 73 ALA A C 1
ATOM 512 O O . ALA A 1 73 ? -23.913 3.585 27.492 1.00 98.00 73 ALA A O 1
ATOM 513 N N . ALA A 1 74 ? -22.631 2.090 26.406 1.00 98.06 74 ALA A N 1
ATOM 514 C CA . ALA A 1 74 ? -22.696 1.070 27.453 1.00 98.06 74 ALA A CA 1
ATOM 515 C C . ALA A 1 74 ? -22.044 1.534 28.768 1.00 98.06 74 ALA A C 1
ATOM 517 O O . ALA A 1 74 ? -22.589 1.295 29.841 1.00 98.06 74 ALA A O 1
ATOM 518 N N . THR A 1 75 ? -20.911 2.241 28.698 1.00 98.38 75 THR A N 1
ATOM 519 C CA . THR A 1 75 ? -20.269 2.829 29.885 1.00 98.38 75 THR A CA 1
ATOM 520 C C . THR A 1 75 ? -21.159 3.886 30.537 1.00 98.38 75 THR A C 1
ATOM 522 O O . THR A 1 75 ? -21.344 3.854 31.751 1.00 98.38 75 THR A O 1
ATOM 525 N N . GLY A 1 76 ? -21.748 4.789 29.745 1.00 98.25 76 GLY A N 1
ATOM 526 C CA . GLY A 1 76 ? -22.642 5.822 30.273 1.00 98.25 76 GLY A CA 1
ATOM 527 C C . GLY A 1 76 ? -23.901 5.243 30.924 1.00 98.25 76 GLY A C 1
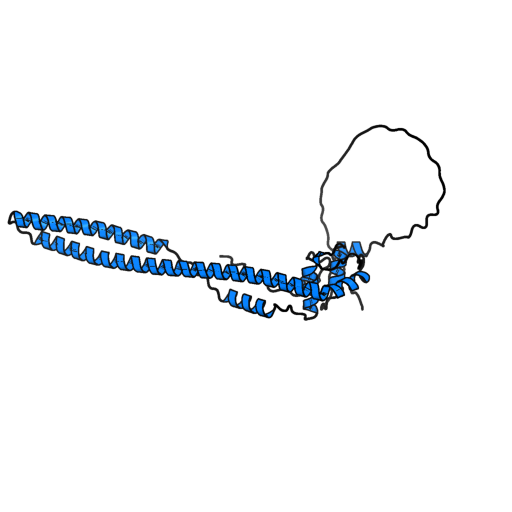ATOM 528 O O . GLY A 1 76 ? -24.349 5.746 31.952 1.00 98.25 76 GLY A O 1
ATOM 529 N N . GLU A 1 77 ? -24.459 4.166 30.369 1.00 98.25 77 GLU A N 1
ATOM 530 C CA . GLU A 1 77 ? -25.607 3.490 30.978 1.00 98.25 77 GLU A CA 1
ATOM 531 C C . GLU A 1 77 ? -25.218 2.706 32.243 1.00 98.25 77 GLU A C 1
ATOM 533 O O . GLU A 1 77 ? -25.960 2.729 33.225 1.00 98.25 77 GLU A O 1
ATOM 538 N N . GLU A 1 78 ? -24.031 2.085 32.282 1.00 98.56 78 GLU A N 1
ATOM 539 C CA . GLU A 1 78 ? -23.527 1.417 33.490 1.00 98.56 78 GLU A CA 1
ATOM 540 C C . GLU A 1 78 ? -23.391 2.404 34.659 1.00 98.56 78 GLU A C 1
ATOM 542 O O . GLU A 1 78 ? -23.771 2.087 35.787 1.00 98.56 78 GLU A O 1
ATOM 547 N N . GLU A 1 79 ? -22.854 3.600 34.405 1.00 98.50 79 GLU A N 1
ATOM 548 C CA . GLU A 1 79 ? -22.709 4.652 35.418 1.00 98.50 79 GLU A CA 1
ATOM 549 C C . GLU A 1 79 ? -24.068 5.080 35.983 1.00 98.50 79 GLU A C 1
ATOM 551 O O . GLU A 1 79 ? -24.261 5.050 37.202 1.00 98.50 79 GLU A O 1
ATOM 556 N N . ARG A 1 80 ? -25.050 5.355 35.114 1.00 98.31 80 ARG A N 1
ATOM 557 C CA . ARG A 1 80 ? -26.425 5.680 35.533 1.00 98.31 80 ARG A CA 1
ATOM 558 C C . ARG A 1 80 ? -27.055 4.565 36.365 1.00 98.31 80 ARG A C 1
ATOM 560 O O . ARG A 1 80 ? -27.732 4.830 37.357 1.00 98.31 80 ARG A O 1
ATOM 567 N N . LEU A 1 81 ? -26.850 3.307 35.980 1.00 98.38 81 LEU A N 1
ATOM 568 C CA . LEU A 1 81 ? -27.383 2.151 36.702 1.00 98.38 81 LEU A CA 1
ATOM 569 C C . LEU A 1 81 ? -26.728 1.952 38.070 1.00 98.38 81 LEU A C 1
ATOM 571 O O . LEU A 1 81 ? -27.420 1.633 39.036 1.00 98.38 81 LEU A O 1
ATOM 575 N N . LYS A 1 82 ? -25.418 2.195 38.191 1.00 98.44 82 LYS A N 1
ATOM 576 C CA . LYS A 1 82 ? -24.725 2.185 39.490 1.00 98.44 82 LYS A CA 1
ATOM 577 C C . LYS A 1 82 ? -25.302 3.225 40.442 1.00 98.44 82 LYS A C 1
ATOM 579 O O . LYS A 1 82 ? -25.521 2.909 41.612 1.00 98.44 82 LYS A O 1
ATOM 584 N N . GLU A 1 83 ? -25.581 4.430 39.949 1.00 98.69 83 GLU A N 1
ATOM 585 C CA . GLU A 1 83 ? -26.240 5.480 40.732 1.00 98.69 83 GLU A CA 1
ATOM 586 C C . GLU A 1 83 ? -27.646 5.051 41.176 1.00 98.69 83 GLU A C 1
ATOM 588 O O . GLU A 1 83 ? -27.967 5.150 42.363 1.00 98.69 83 GLU A O 1
ATOM 593 N N . ARG A 1 84 ? -28.456 4.485 40.267 1.00 98.19 84 ARG A N 1
ATOM 594 C CA . ARG A 1 84 ? -29.793 3.950 40.592 1.00 98.19 84 ARG A CA 1
ATOM 595 C C . ARG A 1 84 ? -29.745 2.861 41.667 1.00 98.19 84 ARG A C 1
ATOM 597 O O . ARG A 1 84 ? -30.515 2.909 42.623 1.00 98.19 84 ARG A O 1
ATOM 604 N N . VAL A 1 85 ? -28.819 1.907 41.554 1.00 98.69 85 VAL A N 1
ATOM 605 C CA . VAL A 1 85 ? -28.617 0.851 42.560 1.00 98.69 85 VAL A CA 1
ATOM 606 C C . VAL A 1 85 ? -28.204 1.442 43.910 1.00 98.69 85 VAL A C 1
ATOM 608 O O . VAL A 1 85 ? -28.698 1.005 44.951 1.00 98.69 85 VAL A O 1
ATOM 611 N N . ALA A 1 86 ? -27.309 2.434 43.922 1.00 98.44 86 ALA A N 1
ATOM 612 C CA . ALA A 1 86 ? -26.882 3.094 45.153 1.00 98.44 86 ALA A CA 1
ATOM 613 C C . ALA A 1 86 ? -28.047 3.818 45.849 1.00 98.44 86 ALA A C 1
ATOM 615 O O . ALA A 1 86 ? -28.206 3.670 47.063 1.00 98.44 86 ALA A O 1
ATOM 616 N N . ALA A 1 87 ? -28.885 4.525 45.084 1.00 97.81 87 ALA A N 1
ATOM 617 C CA . ALA A 1 87 ? -30.095 5.167 45.591 1.00 97.81 87 ALA A CA 1
ATOM 618 C C . ALA A 1 87 ? -31.071 4.139 46.192 1.00 97.81 87 ALA A C 1
ATOM 620 O O . ALA A 1 87 ? -31.424 4.248 47.366 1.00 97.81 87 ALA A O 1
ATOM 621 N N . ALA A 1 88 ? -31.397 3.070 45.454 1.00 97.50 88 ALA A N 1
ATOM 622 C CA . ALA A 1 88 ? -32.300 2.020 45.931 1.00 97.50 88 ALA A CA 1
ATOM 623 C C . ALA A 1 88 ? -31.775 1.313 47.198 1.00 97.50 88 ALA A C 1
ATOM 625 O O . ALA A 1 88 ? -32.539 1.029 48.122 1.00 97.50 88 ALA A O 1
ATOM 626 N N . ARG A 1 89 ? -30.454 1.078 47.305 1.00 97.88 89 ARG A N 1
ATOM 627 C CA . ARG A 1 89 ? -29.836 0.570 48.549 1.00 97.88 89 ARG A CA 1
ATOM 628 C C . ARG A 1 89 ? -30.011 1.537 49.717 1.00 97.88 89 ARG A C 1
ATOM 630 O O . ARG A 1 89 ? -30.227 1.077 50.840 1.00 97.88 89 ARG A O 1
ATOM 637 N N . GLY A 1 90 ? -29.876 2.839 49.468 1.00 98.06 90 GLY A N 1
ATOM 638 C CA . GLY A 1 90 ? -30.111 3.889 50.458 1.00 98.06 90 GLY A CA 1
ATOM 639 C C . GLY A 1 90 ? -31.544 3.861 50.988 1.00 98.06 90 GLY A C 1
ATOM 640 O O . GLY A 1 90 ? -31.739 3.832 52.203 1.00 98.06 90 GLY A O 1
ATOM 641 N N . ASP A 1 91 ? -32.526 3.758 50.094 1.00 97.00 91 ASP A N 1
ATOM 642 C CA . ASP A 1 91 ? -33.951 3.732 50.445 1.00 97.00 91 ASP A CA 1
ATOM 643 C C . ASP A 1 91 ? -34.333 2.493 51.265 1.00 97.00 91 ASP A C 1
ATOM 645 O O . ASP A 1 91 ? -34.980 2.610 52.310 1.00 97.00 91 ASP A O 1
ATOM 649 N N . VAL A 1 92 ? -33.877 1.304 50.846 1.00 97.56 92 VAL A N 1
ATOM 650 C CA . VAL A 1 92 ? -34.078 0.054 51.603 1.00 97.56 92 VAL A CA 1
ATOM 651 C C . VAL A 1 92 ? -33.509 0.182 53.017 1.00 97.56 92 VAL A C 1
ATOM 653 O O . VAL A 1 92 ? -34.140 -0.242 53.988 1.00 97.56 92 VAL A O 1
ATOM 656 N N . ARG A 1 93 ? -32.313 0.769 53.153 1.00 96.69 93 ARG A N 1
ATOM 657 C CA . ARG A 1 93 ? -31.676 0.978 54.457 1.00 96.69 93 ARG A CA 1
ATOM 658 C C . ARG A 1 93 ? -32.490 1.935 55.329 1.00 96.69 93 ARG A C 1
ATOM 660 O O . ARG A 1 93 ? -32.775 1.587 56.471 1.00 96.69 93 ARG A O 1
ATOM 667 N N . ALA A 1 94 ? -32.906 3.077 54.788 1.00 96.69 94 ALA A N 1
ATOM 668 C CA . ALA A 1 94 ? -33.691 4.069 55.518 1.00 96.69 94 ALA A CA 1
ATOM 669 C C . ALA A 1 94 ? -35.024 3.493 56.027 1.00 96.69 94 ALA A C 1
A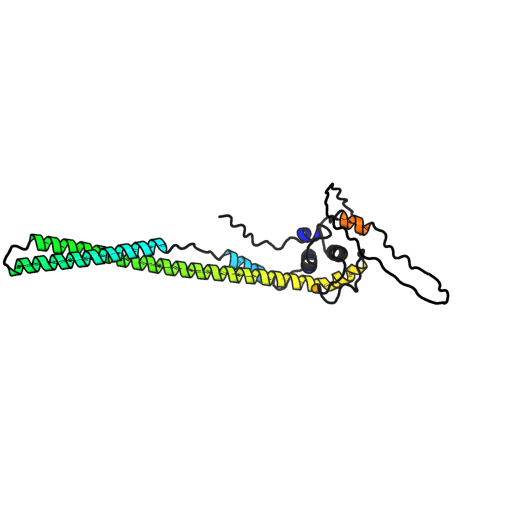TOM 671 O O . ALA A 1 94 ? -35.389 3.713 57.181 1.00 96.69 94 ALA A O 1
ATOM 672 N N . ARG A 1 95 ? -35.730 2.694 55.211 1.00 94.69 95 ARG A N 1
ATOM 673 C CA . ARG A 1 95 ? -36.980 2.038 55.636 1.00 94.69 95 ARG A CA 1
ATOM 674 C C . ARG A 1 95 ? -36.775 1.032 56.762 1.00 94.69 95 ARG A C 1
ATOM 676 O O . ARG A 1 95 ? -37.540 1.032 57.723 1.00 94.69 95 ARG A O 1
ATOM 683 N N . ARG A 1 96 ? -35.717 0.220 56.676 1.00 94.31 96 ARG A N 1
ATOM 684 C CA . ARG A 1 96 ? -35.359 -0.738 57.735 1.00 94.31 96 ARG A CA 1
ATOM 685 C C . ARG A 1 96 ? -35.005 -0.041 59.047 1.00 94.31 96 ARG A C 1
ATOM 687 O O . ARG A 1 96 ? -35.381 -0.535 60.104 1.00 94.31 96 ARG A O 1
ATOM 694 N N . GLU A 1 97 ? -34.321 1.100 58.990 1.00 96.31 97 GLU A N 1
ATOM 695 C CA . GLU A 1 97 ? -33.939 1.880 60.178 1.00 96.31 97 GLU A CA 1
ATOM 696 C C . GLU A 1 97 ? -35.154 2.428 60.945 1.00 96.31 97 GLU A C 1
ATOM 698 O O . GLU A 1 97 ? -35.125 2.472 62.173 1.00 96.31 97 GLU A O 1
ATOM 703 N N . ILE A 1 98 ? -36.242 2.778 60.250 1.00 96.25 98 ILE A N 1
ATOM 704 C CA . ILE A 1 98 ? -37.493 3.249 60.875 1.00 96.25 98 ILE A CA 1
ATOM 705 C C . ILE A 1 98 ? -38.513 2.128 61.143 1.00 96.25 98 ILE A C 1
ATOM 707 O O . ILE A 1 98 ? -39.633 2.413 61.563 1.00 96.25 98 ILE A O 1
ATOM 711 N N . GLY A 1 99 ? -38.160 0.863 60.883 1.00 94.25 99 GLY A N 1
ATOM 712 C CA . GLY A 1 99 ? -39.061 -0.283 61.045 1.00 94.25 99 GLY A CA 1
ATOM 713 C C . GLY A 1 99 ? -40.246 -0.304 60.070 1.00 94.25 99 GLY A C 1
ATOM 714 O O . GLY A 1 99 ? -41.261 -0.934 60.361 1.00 94.25 99 GLY A O 1
ATOM 715 N N . ALA A 1 100 ? -40.143 0.396 58.938 1.00 94.25 100 ALA A N 1
ATOM 716 C CA . ALA A 1 100 ? -41.162 0.390 57.894 1.00 94.25 100 ALA A CA 1
ATOM 717 C C . ALA A 1 100 ? -41.000 -0.819 56.960 1.00 94.25 100 ALA A C 1
ATOM 719 O O . ALA A 1 100 ? -39.897 -1.339 56.781 1.00 94.25 100 ALA A O 1
ATOM 720 N N . ASP A 1 101 ? -42.099 -1.214 56.314 1.00 92.88 101 ASP A N 1
ATOM 721 C CA . ASP A 1 101 ? -42.082 -2.228 55.260 1.00 92.88 101 ASP A CA 1
ATOM 722 C C . ASP A 1 101 ? -41.183 -1.793 54.084 1.00 92.88 101 ASP A C 1
ATOM 724 O O . ASP A 1 101 ? -41.313 -0.690 53.528 1.00 92.88 101 ASP A O 1
ATOM 728 N N . ALA A 1 102 ? -40.248 -2.673 53.731 1.00 93.69 102 ALA A N 1
ATOM 729 C CA . ALA A 1 102 ? -39.207 -2.449 52.741 1.00 93.69 102 ALA A CA 1
ATOM 730 C C . ALA A 1 102 ? -39.312 -3.379 51.521 1.00 93.69 102 ALA A C 1
ATOM 732 O O . ALA A 1 102 ? -38.441 -3.285 50.652 1.00 93.69 102 ALA A O 1
ATOM 733 N N . ASP A 1 103 ? -40.340 -4.225 51.416 1.00 94.69 103 ASP A N 1
ATOM 734 C CA . ASP A 1 103 ? -40.412 -5.269 50.384 1.00 94.69 103 ASP A CA 1
ATOM 735 C C . ASP A 1 103 ? -40.449 -4.673 48.967 1.00 94.69 103 ASP A C 1
ATOM 737 O O . ASP A 1 103 ? -39.592 -4.976 48.140 1.00 94.69 103 ASP A O 1
ATOM 741 N N . ALA A 1 104 ? -41.319 -3.692 48.713 1.00 92.50 104 ALA A N 1
ATOM 742 C CA . ALA A 1 104 ? -41.377 -3.008 47.413 1.00 92.50 104 ALA A CA 1
ATOM 743 C C . ALA A 1 104 ? -40.067 -2.270 47.044 1.00 92.50 104 ALA A C 1
ATOM 745 O O . ALA A 1 104 ? -39.662 -2.204 45.880 1.00 92.50 104 ALA A O 1
ATOM 746 N N . THR A 1 105 ? -39.371 -1.699 48.035 1.00 94.94 105 THR A N 1
ATOM 747 C CA . THR A 1 105 ? -38.053 -1.073 47.811 1.00 94.94 105 THR A CA 1
ATOM 748 C C . THR A 1 105 ? -36.961 -2.107 47.541 1.00 94.94 105 THR A C 1
ATOM 750 O O . THR A 1 105 ? -36.021 -1.818 46.801 1.00 94.94 105 THR A O 1
ATOM 753 N N . LEU A 1 106 ? -37.083 -3.310 48.106 1.00 96.69 106 LEU A N 1
ATOM 754 C CA . LEU A 1 106 ? -36.175 -4.422 47.845 1.00 96.69 106 LEU A CA 1
ATOM 755 C C . LEU A 1 106 ? -36.337 -4.927 46.407 1.00 96.69 106 LEU A C 1
ATOM 757 O O . LEU A 1 106 ? -35.336 -5.051 45.709 1.00 96.69 106 LEU A O 1
ATOM 761 N N . GLU A 1 107 ? -37.571 -5.100 45.930 1.00 97.12 107 GLU A N 1
ATOM 762 C CA . GLU A 1 107 ? -37.855 -5.454 44.529 1.00 97.12 107 GLU A CA 1
ATOM 763 C C . GLU A 1 107 ? -37.259 -4.428 43.550 1.00 97.12 107 GLU A C 1
ATOM 765 O O . GLU A 1 107 ? -36.651 -4.791 42.542 1.00 97.12 107 GLU A O 1
ATOM 770 N N . THR A 1 108 ? -37.358 -3.132 43.873 1.00 96.75 108 THR A N 1
ATOM 771 C CA . THR A 1 108 ? -36.757 -2.054 43.064 1.00 96.75 108 THR A CA 1
ATOM 772 C C . THR A 1 108 ? -35.231 -2.166 43.010 1.00 96.75 108 THR A C 1
ATOM 774 O O . THR A 1 108 ? -34.624 -1.995 41.950 1.00 96.75 108 THR A O 1
ATOM 777 N N . LEU A 1 109 ? -34.596 -2.465 44.148 1.00 98.06 109 LEU A N 1
ATOM 778 C CA . LEU A 1 109 ? -33.155 -2.691 44.218 1.00 98.06 109 LEU A CA 1
ATOM 779 C C . LEU A 1 109 ? -32.736 -3.914 43.392 1.00 98.06 109 LEU A C 1
ATOM 781 O O . LEU A 1 109 ? -31.749 -3.842 42.659 1.00 98.06 109 LEU A O 1
ATOM 785 N N . GLU A 1 110 ? -33.465 -5.022 43.501 1.00 98.25 110 GLU A N 1
ATOM 786 C CA . GLU A 1 110 ? -33.191 -6.248 42.748 1.00 98.25 110 GLU A CA 1
ATOM 787 C C . GLU A 1 110 ? -33.320 -6.023 41.239 1.00 98.25 110 GLU A C 1
ATOM 789 O O . GLU A 1 110 ? -32.420 -6.407 40.488 1.00 98.25 110 GLU A O 1
ATOM 794 N N . ALA A 1 111 ? -34.366 -5.321 40.796 1.00 97.94 111 ALA A N 1
ATOM 795 C CA . ALA A 1 111 ? -34.546 -4.946 39.396 1.00 97.94 111 ALA A CA 1
ATOM 796 C C . ALA A 1 111 ? -33.393 -4.062 38.884 1.00 97.94 111 ALA A C 1
ATOM 798 O O . ALA A 1 111 ? -32.787 -4.365 37.855 1.00 97.94 111 ALA A O 1
ATOM 799 N N . ALA A 1 112 ? -33.020 -3.018 39.634 1.00 98.25 112 ALA A N 1
ATOM 800 C CA . ALA A 1 112 ? -31.907 -2.142 39.266 1.00 98.25 112 ALA A CA 1
ATOM 801 C C . ALA A 1 112 ? -30.564 -2.895 39.212 1.00 98.25 112 ALA A C 1
ATOM 803 O O . ALA A 1 112 ? -29.739 -2.641 38.332 1.00 98.25 112 ALA A O 1
ATOM 804 N N . ALA A 1 113 ? -30.335 -3.839 40.130 1.00 98.19 113 ALA A N 1
ATOM 805 C CA . ALA A 1 113 ? -29.135 -4.670 40.137 1.00 98.19 113 ALA A CA 1
ATOM 806 C C . ALA A 1 113 ? -29.097 -5.643 38.946 1.00 98.19 113 ALA A C 1
ATOM 808 O O . ALA A 1 113 ? -28.031 -5.847 38.361 1.00 98.19 113 ALA A O 1
ATOM 809 N N . ALA A 1 114 ? -30.243 -6.212 38.561 1.00 98.38 114 ALA A N 1
ATOM 810 C CA . ALA A 1 114 ? -30.356 -7.072 37.388 1.00 98.38 114 ALA A CA 1
ATOM 811 C C . ALA A 1 114 ? -30.082 -6.301 36.084 1.00 98.38 114 ALA A C 1
ATOM 813 O O . ALA A 1 114 ? -29.301 -6.767 35.252 1.00 98.38 114 ALA A O 1
ATOM 814 N N . GLU A 1 115 ? -30.649 -5.099 35.931 1.00 98.38 115 GLU A N 1
ATOM 815 C CA . GLU A 1 115 ? -30.350 -4.212 34.798 1.00 98.38 115 GLU A CA 1
ATOM 816 C C . GLU A 1 115 ? -28.861 -3.839 34.748 1.00 98.38 115 GLU A C 1
ATOM 818 O O . GLU A 1 115 ? -28.238 -3.908 33.687 1.00 98.38 115 GLU A O 1
ATOM 823 N N . LEU A 1 116 ? -28.258 -3.505 35.898 1.00 98.56 116 LEU A N 1
ATOM 824 C CA . LEU A 1 116 ? -26.827 -3.203 35.984 1.00 98.56 116 LEU A CA 1
ATOM 825 C C . LEU A 1 116 ? -25.973 -4.380 35.499 1.00 98.56 116 LEU A C 1
ATOM 827 O O . LEU A 1 116 ? -25.049 -4.180 34.713 1.00 98.56 116 LEU A O 1
ATOM 831 N N . ALA A 1 117 ? -26.286 -5.603 35.927 1.00 98.50 117 ALA A N 1
ATOM 832 C CA . ALA A 1 117 ? -25.554 -6.794 35.502 1.00 98.50 117 ALA A CA 1
ATOM 833 C C . ALA A 1 117 ? -25.656 -7.035 33.981 1.00 98.50 117 ALA A C 1
ATOM 835 O O . ALA A 1 117 ? -24.667 -7.411 33.338 1.00 98.50 117 ALA A O 1
ATOM 836 N N . ALA A 1 118 ? -26.826 -6.778 33.387 1.00 98.19 118 ALA A N 1
ATOM 837 C CA . ALA A 1 118 ? -27.020 -6.868 31.942 1.00 98.19 118 ALA A CA 1
ATOM 838 C C . ALA A 1 118 ? -26.146 -5.845 31.195 1.00 98.19 118 ALA A C 1
ATOM 840 O O . ALA A 1 118 ? -25.352 -6.225 30.332 1.00 98.19 118 ALA A O 1
ATOM 841 N N . VAL A 1 119 ? -26.191 -4.571 31.594 1.00 98.62 119 VAL A N 1
ATOM 842 C CA . VAL A 1 119 ? -25.401 -3.504 30.954 1.00 98.62 119 VAL A CA 1
ATOM 843 C C . VAL A 1 119 ? -23.896 -3.697 31.150 1.00 98.62 119 VAL A C 1
ATOM 845 O O . VAL A 1 119 ? -23.109 -3.434 30.243 1.00 98.62 119 VAL A O 1
ATOM 848 N N . GLN A 1 120 ? -23.462 -4.239 32.288 1.00 98.38 120 GLN A N 1
ATOM 849 C CA . GLN A 1 120 ? -22.060 -4.616 32.492 1.00 98.38 120 GLN A CA 1
ATOM 850 C C . GLN A 1 120 ? -21.587 -5.666 31.487 1.00 98.38 120 GLN A C 1
ATOM 852 O O . GLN A 1 120 ? -20.468 -5.582 30.973 1.00 98.38 120 GLN A O 1
ATOM 857 N N . THR A 1 121 ? -22.449 -6.631 31.170 1.00 98.38 121 THR A N 1
ATOM 858 C CA . THR A 1 121 ? -22.172 -7.636 30.140 1.00 98.38 121 THR A CA 1
ATOM 859 C C . THR A 1 121 ? -22.094 -6.990 28.755 1.00 98.38 121 THR A C 1
ATOM 861 O O . THR A 1 121 ? -21.174 -7.285 27.987 1.00 98.38 121 THR A O 1
ATOM 864 N N . GLU A 1 122 ? -22.994 -6.055 28.446 1.00 97.75 122 GLU A N 1
ATOM 865 C CA . GLU A 1 122 ? -22.971 -5.294 27.192 1.00 97.75 122 GLU A CA 1
ATOM 866 C C . GLU A 1 122 ? -21.711 -4.433 27.047 1.00 97.75 122 GLU A C 1
ATOM 868 O O . GLU A 1 122 ? -21.094 -4.436 25.977 1.00 97.75 122 GLU A O 1
ATOM 873 N N . ARG A 1 123 ? -21.263 -3.756 28.116 1.00 98.31 123 ARG A N 1
ATOM 874 C CA . ARG A 1 123 ? -20.005 -2.993 28.109 1.00 98.31 123 ARG A CA 1
ATOM 875 C C . ARG A 1 123 ? -18.826 -3.900 27.785 1.00 98.31 123 ARG A C 1
ATOM 877 O O . ARG A 1 123 ? -18.048 -3.576 26.890 1.00 98.31 123 ARG A O 1
ATOM 884 N N . LEU A 1 124 ? -18.708 -5.050 28.452 1.00 98.69 124 LEU A N 1
ATOM 885 C CA . LEU A 1 124 ? -17.634 -6.011 28.180 1.00 98.69 124 LEU A CA 1
ATOM 886 C C . LEU A 1 124 ? -17.660 -6.493 26.720 1.00 98.69 124 LEU A C 1
ATOM 888 O O . LEU A 1 124 ? -16.615 -6.568 26.069 1.00 98.69 124 LEU A O 1
ATOM 892 N N . ALA A 1 125 ? -18.844 -6.769 26.168 1.00 98.06 125 ALA A N 1
ATOM 893 C CA . ALA A 1 125 ? -18.989 -7.129 24.759 1.00 98.06 125 ALA A CA 1
ATOM 894 C C . ALA A 1 125 ? -18.574 -5.978 23.819 1.00 98.06 125 ALA A C 1
ATOM 896 O O . ALA A 1 125 ? -17.889 -6.209 22.815 1.00 98.06 125 ALA A O 1
ATOM 897 N N . ALA A 1 126 ? -18.934 -4.734 24.146 1.00 98.25 126 ALA A N 1
ATOM 898 C CA . ALA A 1 126 ? -18.545 -3.549 23.388 1.00 98.25 126 ALA A CA 1
ATOM 899 C C . ALA A 1 126 ? -17.024 -3.307 23.425 1.00 98.25 126 ALA A C 1
ATOM 901 O O . ALA A 1 126 ? -16.428 -3.007 22.386 1.00 98.25 126 ALA A O 1
ATOM 902 N N . GLU A 1 127 ? -16.372 -3.515 24.572 1.00 98.44 127 GLU A N 1
ATOM 903 C CA . GLU A 1 127 ? -14.911 -3.445 24.714 1.00 98.44 1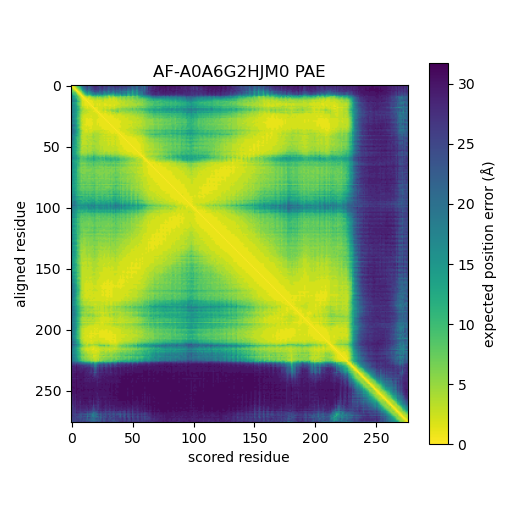27 GLU A CA 1
ATOM 904 C C . GLU A 1 127 ? -14.206 -4.474 23.836 1.00 98.44 127 GLU A C 1
ATOM 906 O O . GLU A 1 127 ? -13.296 -4.130 23.075 1.00 98.44 127 GLU A O 1
ATOM 911 N N . GLN A 1 128 ? -14.661 -5.727 23.878 1.00 98.56 128 GLN A N 1
ATOM 912 C CA . GLN A 1 128 ? -14.118 -6.789 23.033 1.00 98.56 128 GLN A CA 1
ATOM 913 C C . GLN A 1 128 ? -14.301 -6.470 21.546 1.00 98.56 128 GLN A C 1
ATOM 915 O O . GLN A 1 128 ? -13.376 -6.651 20.748 1.00 98.56 128 GLN A O 1
ATOM 920 N N . ALA A 1 129 ? -15.470 -5.953 21.156 1.00 97.75 129 ALA A N 1
ATOM 921 C CA . ALA A 1 129 ? -15.732 -5.542 19.782 1.00 97.75 129 ALA A CA 1
ATOM 922 C C . ALA A 1 129 ? -14.795 -4.407 19.332 1.00 97.75 129 ALA A C 1
ATOM 924 O O . ALA A 1 129 ? -14.285 -4.445 18.208 1.00 97.75 129 ALA A O 1
ATOM 925 N N . LEU A 1 130 ? -14.533 -3.426 20.201 1.00 98.25 130 LEU A N 1
ATOM 926 C CA . LEU A 1 130 ? -13.591 -2.343 19.928 1.00 98.25 130 LEU A CA 1
ATOM 927 C C . LEU A 1 130 ? -12.145 -2.849 19.826 1.00 98.25 130 LEU A C 1
ATOM 929 O O . LEU A 1 130 ? -11.436 -2.421 18.915 1.00 98.25 130 LEU A O 1
ATOM 933 N N . SER A 1 131 ? -11.713 -3.774 20.690 1.00 98.38 131 SER A N 1
ATOM 934 C CA . SER A 1 131 ? -10.373 -4.383 20.603 1.00 98.38 131 SER A CA 1
ATOM 935 C C . SER A 1 131 ? -10.167 -5.075 19.258 1.00 98.38 131 SER A C 1
ATOM 937 O O . SER A 1 131 ? -9.254 -4.725 18.511 1.00 98.38 131 SER A O 1
ATOM 939 N N . ARG A 1 132 ? -11.100 -5.954 18.868 1.00 97.50 132 ARG A N 1
ATOM 940 C CA . ARG A 1 132 ? -11.050 -6.654 17.573 1.00 97.50 132 ARG A CA 1
ATOM 941 C C . ARG A 1 132 ? -11.087 -5.690 16.388 1.00 97.50 132 ARG A C 1
ATOM 943 O O . ARG A 1 132 ? -10.512 -5.961 15.336 1.00 97.50 132 ARG A O 1
ATOM 950 N N . ALA A 1 133 ? -11.810 -4.575 16.502 1.00 97.81 133 ALA A N 1
ATOM 951 C CA . ALA A 1 133 ? -11.824 -3.549 15.462 1.00 97.81 133 ALA A CA 1
ATOM 952 C C . ALA A 1 133 ? -10.470 -2.828 15.355 1.00 97.81 133 ALA A C 1
ATOM 954 O O . ALA A 1 133 ? -9.992 -2.606 14.244 1.00 97.81 133 ALA A O 1
ATOM 955 N N . ARG A 1 134 ? -9.819 -2.521 16.485 1.00 97.94 134 ARG A N 1
ATOM 956 C CA . ARG A 1 134 ? -8.471 -1.929 16.514 1.00 97.94 134 ARG A CA 1
ATOM 957 C C . ARG A 1 134 ? -7.426 -2.861 15.909 1.00 97.94 134 ARG A C 1
ATOM 959 O O . ARG A 1 134 ? -6.664 -2.417 15.060 1.00 97.94 134 ARG A O 1
ATOM 966 N N . GLU A 1 135 ? -7.438 -4.140 16.273 1.00 97.56 135 GLU A N 1
ATOM 967 C CA . GLU A 1 135 ? -6.537 -5.153 15.706 1.00 97.56 135 GLU A CA 1
ATOM 968 C C . GLU A 1 135 ? -6.675 -5.238 14.181 1.00 97.56 135 GLU A C 1
ATOM 970 O O . GLU A 1 135 ? -5.684 -5.151 13.454 1.00 97.56 135 GLU A O 1
ATOM 975 N N . ARG A 1 136 ? -7.914 -5.300 13.674 1.00 96.69 136 ARG A N 1
ATOM 976 C CA . ARG A 1 136 ? -8.180 -5.268 12.228 1.00 96.69 136 ARG A CA 1
ATOM 977 C C . ARG A 1 136 ? -7.698 -3.972 11.577 1.00 96.69 136 ARG A C 1
ATOM 979 O O . ARG A 1 136 ? -7.170 -4.015 10.469 1.00 96.69 136 ARG A O 1
ATOM 986 N N . ALA A 1 137 ? -7.870 -2.825 12.233 1.00 96.94 137 ALA A N 1
ATOM 987 C CA . ALA A 1 137 ? -7.413 -1.540 11.706 1.00 96.94 137 ALA A CA 1
ATOM 988 C C . ALA A 1 137 ? -5.881 -1.481 11.593 1.00 96.94 137 ALA A C 1
ATOM 990 O O . ALA A 1 137 ? -5.371 -0.995 10.579 1.00 96.94 137 ALA A O 1
ATOM 991 N N . THR A 1 138 ? -5.161 -2.015 12.584 1.00 96.69 138 THR A N 1
ATOM 992 C CA . THR A 1 138 ? -3.700 -2.172 12.545 1.00 96.69 138 THR A CA 1
ATOM 993 C C . THR A 1 138 ? -3.286 -3.094 11.402 1.00 96.69 138 THR A C 1
ATOM 995 O O . THR A 1 138 ? -2.542 -2.663 10.529 1.00 96.69 138 THR A O 1
ATOM 998 N N . ALA A 1 139 ? -3.866 -4.294 11.301 1.00 96.31 139 ALA A N 1
ATOM 999 C CA . ALA A 1 139 ? -3.557 -5.228 10.214 1.00 96.31 139 ALA A CA 1
ATOM 1000 C C . ALA A 1 139 ? -3.825 -4.627 8.818 1.00 96.31 139 ALA A C 1
ATOM 1002 O O . ALA A 1 139 ? -3.045 -4.809 7.879 1.00 96.31 139 ALA A O 1
ATOM 1003 N N . ALA A 1 140 ? -4.904 -3.851 8.673 1.00 96.69 140 ALA A N 1
ATOM 1004 C CA . ALA A 1 140 ? -5.205 -3.137 7.437 1.00 96.69 140 ALA A CA 1
ATOM 1005 C C . ALA A 1 140 ? -4.186 -2.023 7.136 1.00 96.69 140 ALA A C 1
ATOM 1007 O O . ALA A 1 140 ? -3.864 -1.777 5.972 1.00 96.69 140 ALA A O 1
ATOM 1008 N N . ARG A 1 141 ? -3.675 -1.328 8.162 1.00 96.81 141 ARG A N 1
ATOM 1009 C CA . ARG A 1 141 ? -2.591 -0.346 8.015 1.00 96.81 141 ARG A CA 1
ATOM 1010 C C . ARG A 1 141 ? -1.291 -1.024 7.581 1.00 96.81 141 ARG A C 1
ATOM 1012 O O . ARG A 1 141 ? -0.702 -0.569 6.605 1.00 96.81 141 ARG A O 1
ATOM 1019 N N . ASP A 1 142 ? -0.908 -2.119 8.222 1.00 97.06 142 ASP A N 1
ATOM 1020 C CA . ASP A 1 142 ? 0.312 -2.864 7.892 1.00 97.06 142 ASP A CA 1
ATOM 1021 C C . ASP A 1 142 ? 0.250 -3.416 6.461 1.00 97.06 142 ASP A C 1
ATOM 1023 O O . ASP A 1 142 ? 1.216 -3.333 5.702 1.00 97.06 142 ASP A O 1
ATOM 1027 N N . SER A 1 143 ? -0.926 -3.893 6.040 1.00 97.44 143 SER A N 1
ATOM 1028 C CA . SER A 1 143 ? -1.166 -4.346 4.664 1.00 97.44 143 SER A CA 1
ATOM 1029 C C . SER A 1 143 ? -1.031 -3.204 3.650 1.00 97.44 143 SER A C 1
ATOM 1031 O O . SER A 1 143 ? -0.401 -3.380 2.605 1.00 97.44 143 SER A O 1
ATOM 1033 N N . ARG A 1 144 ? -1.547 -2.003 3.962 1.00 97.06 144 ARG A N 1
ATOM 1034 C CA . ARG A 1 144 ? -1.345 -0.797 3.131 1.00 97.06 144 ARG A CA 1
ATOM 1035 C C . ARG A 1 144 ? 0.125 -0.432 3.008 1.00 97.06 144 ARG A C 1
ATOM 1037 O O . ARG A 1 144 ? 0.595 -0.173 1.904 1.00 97.06 144 ARG A O 1
ATOM 1044 N N . GLU A 1 145 ? 0.842 -0.419 4.124 1.00 97.19 145 GLU A N 1
ATOM 1045 C CA . GLU A 1 145 ? 2.265 -0.095 4.141 1.00 97.19 145 GLU A CA 1
ATOM 1046 C C . GLU A 1 145 ? 3.079 -1.117 3.340 1.00 97.19 145 GLU A C 1
ATOM 1048 O O . GLU A 1 145 ? 3.903 -0.739 2.505 1.00 97.19 145 GLU A O 1
ATOM 1053 N N . ARG A 1 146 ? 2.794 -2.413 3.509 1.00 97.44 146 ARG A N 1
ATOM 1054 C CA . ARG A 1 146 ? 3.399 -3.480 2.705 1.00 97.44 146 ARG A CA 1
ATOM 1055 C C . ARG A 1 146 ? 3.135 -3.277 1.214 1.00 97.44 146 ARG A C 1
ATOM 1057 O O . ARG A 1 146 ? 4.069 -3.378 0.421 1.00 97.44 146 ARG A O 1
ATOM 1064 N N . ARG A 1 147 ? 1.893 -2.965 0.830 1.00 97.31 147 ARG A N 1
ATOM 1065 C CA . ARG A 1 147 ? 1.520 -2.701 -0.568 1.00 97.31 147 ARG A CA 1
ATOM 1066 C C . ARG A 1 147 ? 2.287 -1.509 -1.145 1.00 97.31 147 ARG A C 1
ATOM 1068 O O . ARG A 1 147 ? 2.787 -1.607 -2.262 1.00 97.31 147 ARG A O 1
ATOM 1075 N N . LEU A 1 148 ? 2.423 -0.418 -0.387 1.00 96.50 148 LEU A N 1
ATOM 1076 C CA . LEU A 1 148 ? 3.185 0.761 -0.809 1.00 96.50 148 LEU A CA 1
ATOM 1077 C C . LEU A 1 148 ? 4.661 0.417 -1.047 1.00 96.50 148 LEU A C 1
ATOM 1079 O O . LEU A 1 148 ? 5.177 0.669 -2.131 1.00 96.50 148 LEU A O 1
ATOM 1083 N N . ARG A 1 149 ? 5.308 -0.257 -0.087 1.00 96.81 149 ARG A N 1
ATOM 1084 C CA . ARG A 1 149 ? 6.710 -0.693 -0.219 1.00 96.81 149 ARG A CA 1
ATOM 1085 C C . ARG A 1 149 ? 6.923 -1.608 -1.429 1.00 96.81 149 ARG A C 1
ATOM 1087 O O . ARG A 1 149 ? 7.931 -1.489 -2.120 1.00 96.81 149 ARG A O 1
ATOM 1094 N N . LEU A 1 150 ? 5.987 -2.524 -1.694 1.00 97.38 150 LEU A N 1
ATOM 1095 C CA . LEU A 1 150 ? 6.041 -3.402 -2.868 1.00 97.38 150 LEU A CA 1
ATOM 1096 C C . LEU A 1 150 ? 5.888 -2.618 -4.177 1.00 97.38 150 LEU A C 1
ATOM 1098 O O . LEU A 1 150 ? 6.614 -2.906 -5.124 1.00 97.38 150 LEU A O 1
ATOM 1102 N N . ARG A 1 151 ? 4.998 -1.618 -4.230 1.00 96.00 151 ARG A N 1
ATOM 1103 C CA . ARG A 1 151 ? 4.845 -0.742 -5.402 1.00 96.00 151 ARG A CA 1
ATOM 1104 C C . ARG A 1 151 ? 6.125 0.043 -5.676 1.00 96.00 151 ARG A C 1
ATOM 1106 O O . ARG A 1 151 ? 6.591 0.064 -6.810 1.00 96.00 151 ARG A O 1
ATOM 1113 N N . ASP A 1 152 ? 6.726 0.620 -4.642 1.00 96.44 152 ASP A N 1
ATOM 1114 C CA . ASP A 1 152 ? 7.971 1.379 -4.782 1.00 96.44 152 ASP A CA 1
ATOM 1115 C C . ASP A 1 152 ? 9.122 0.474 -5.234 1.00 96.44 152 ASP A C 1
ATOM 1117 O O . ASP A 1 152 ? 9.874 0.821 -6.147 1.00 96.44 152 ASP A O 1
ATOM 1121 N N . ARG A 1 153 ? 9.221 -0.736 -4.665 1.00 96.19 153 ARG A N 1
ATOM 1122 C CA . ARG A 1 153 ? 10.183 -1.748 -5.119 1.00 96.19 153 ARG A CA 1
ATOM 1123 C C . ARG A 1 153 ? 9.952 -2.125 -6.580 1.00 96.19 153 ARG A C 1
ATOM 1125 O O . ARG A 1 153 ? 10.923 -2.210 -7.323 1.00 96.19 153 ARG A O 1
ATOM 1132 N N . LEU A 1 154 ? 8.702 -2.337 -6.993 1.00 95.38 154 LEU A N 1
ATOM 1133 C CA . LEU A 1 154 ? 8.360 -2.665 -8.376 1.00 95.38 154 LEU A CA 1
ATOM 1134 C C . LEU A 1 154 ? 8.822 -1.560 -9.334 1.00 95.38 154 LEU A C 1
ATOM 1136 O O . LEU A 1 154 ? 9.468 -1.854 -10.336 1.00 95.38 154 LEU A O 1
ATOM 1140 N N . GLU A 1 155 ? 8.546 -0.298 -9.009 1.00 93.88 155 GLU A N 1
ATOM 1141 C CA . GLU A 1 155 ? 8.961 0.842 -9.831 1.00 93.88 155 GLU A CA 1
ATOM 1142 C C . GLU A 1 155 ? 10.480 1.000 -9.892 1.00 93.88 155 GLU A C 1
ATOM 1144 O O . GLU A 1 155 ? 11.029 1.217 -10.972 1.00 93.88 155 GLU A O 1
ATOM 1149 N N . ASN A 1 156 ? 11.181 0.816 -8.772 1.00 94.75 156 ASN A N 1
ATOM 1150 C CA . ASN A 1 156 ? 12.643 0.818 -8.764 1.00 94.75 156 ASN A CA 1
ATOM 1151 C C . ASN A 1 156 ? 13.200 -0.293 -9.659 1.00 94.75 156 ASN A C 1
ATOM 1153 O O . ASN A 1 156 ? 13.981 -0.010 -10.559 1.00 94.75 156 ASN A O 1
ATOM 1157 N N . ARG A 1 157 ? 12.697 -1.525 -9.532 1.00 95.25 157 ARG A N 1
ATOM 1158 C CA . ARG A 1 157 ? 13.155 -2.642 -10.372 1.00 95.25 157 ARG A CA 1
ATOM 1159 C C . ARG A 1 157 ? 12.811 -2.472 -11.845 1.00 95.25 157 ARG A C 1
ATOM 1161 O O . ARG A 1 157 ? 13.542 -2.955 -12.701 1.00 95.25 157 ARG A O 1
ATOM 1168 N N . ARG A 1 158 ? 11.731 -1.760 -12.174 1.00 93.62 158 ARG A N 1
ATOM 1169 C CA . ARG A 1 158 ? 11.411 -1.393 -13.563 1.00 93.62 158 ARG A CA 1
ATOM 1170 C C . ARG A 1 158 ? 12.412 -0.390 -14.123 1.00 93.62 158 ARG A C 1
ATOM 1172 O O . ARG A 1 158 ? 12.727 -0.467 -15.310 1.00 93.62 158 ARG A O 1
ATOM 1179 N N . ARG A 1 159 ? 12.884 0.553 -13.300 1.00 94.00 159 ARG A N 1
ATOM 1180 C CA . ARG A 1 159 ? 13.959 1.480 -13.679 1.00 94.00 159 ARG A CA 1
ATOM 1181 C C . ARG A 1 159 ? 15.265 0.721 -13.882 1.00 94.00 159 ARG A C 1
ATOM 1183 O O . ARG A 1 159 ? 15.844 0.879 -14.950 1.00 94.00 159 ARG A O 1
ATOM 1190 N N . ASP A 1 160 ? 15.634 -0.155 -12.950 1.00 95.56 160 ASP A N 1
ATOM 1191 C CA . ASP A 1 160 ? 16.847 -0.980 -13.041 1.00 95.56 160 ASP A CA 1
ATOM 1192 C C . ASP A 1 160 ? 16.831 -1.845 -14.309 1.00 95.56 160 ASP A C 1
ATOM 1194 O O . ASP A 1 160 ? 17.752 -1.785 -15.116 1.00 95.56 160 ASP A O 1
ATOM 1198 N N . ALA A 1 161 ? 15.725 -2.552 -14.567 1.00 95.19 161 ALA A N 1
ATOM 1199 C CA . ALA A 1 161 ? 15.573 -3.371 -15.769 1.00 95.19 161 ALA A CA 1
ATOM 1200 C C . ALA A 1 161 ? 15.666 -2.563 -17.068 1.00 95.19 161 ALA A C 1
ATOM 1202 O O . ALA A 1 161 ? 16.116 -3.070 -18.092 1.00 95.19 161 ALA A O 1
ATOM 1203 N N . ARG A 1 162 ? 15.180 -1.316 -17.060 1.00 95.50 162 ARG A N 1
ATOM 1204 C CA . ARG A 1 162 ? 15.282 -0.425 -18.219 1.00 95.50 162 ARG A CA 1
ATOM 1205 C C . ARG A 1 162 ? 16.719 0.049 -18.415 1.00 95.50 162 ARG A C 1
ATOM 1207 O O . ARG A 1 162 ? 17.154 0.088 -19.556 1.00 95.50 162 ARG A O 1
ATOM 1214 N N . ALA A 1 163 ? 17.407 0.417 -17.336 1.00 95.50 163 ALA A N 1
ATOM 1215 C CA . ALA A 1 163 ? 18.798 0.849 -17.381 1.00 95.50 163 ALA A CA 1
ATOM 1216 C C . ALA A 1 163 ? 19.696 -0.275 -17.909 1.00 95.50 163 ALA A C 1
ATOM 1218 O O . ALA A 1 163 ? 20.365 -0.068 -18.911 1.00 95.50 163 ALA A O 1
ATOM 1219 N N . GLU A 1 164 ? 19.588 -1.480 -17.343 1.00 96.81 164 GLU A N 1
ATOM 1220 C CA . GLU A 1 164 ? 20.366 -2.656 -17.756 1.00 96.81 164 GLU A CA 1
ATOM 1221 C C . GLU A 1 164 ? 20.196 -2.966 -19.250 1.00 96.81 164 GLU A C 1
ATOM 1223 O O . GLU A 1 164 ? 21.173 -3.053 -19.986 1.00 96.81 164 GLU A O 1
ATOM 1228 N N . LEU A 1 165 ? 18.949 -3.056 -19.729 1.00 97.06 165 LEU A N 1
ATOM 1229 C CA . LEU A 1 165 ? 18.675 -3.324 -21.146 1.00 97.06 165 LEU A CA 1
ATOM 1230 C C . LEU A 1 165 ? 19.165 -2.197 -22.064 1.00 97.06 165 LEU A C 1
ATOM 1232 O O . LEU A 1 165 ? 19.606 -2.451 -23.184 1.00 97.06 165 LEU A O 1
ATOM 1236 N N . ALA A 1 166 ? 19.044 -0.943 -21.622 1.00 97.31 166 ALA A N 1
ATOM 1237 C CA . ALA A 1 166 ? 19.519 0.192 -22.397 1.00 97.31 166 ALA A CA 1
ATOM 1238 C C . ALA A 1 166 ? 21.046 0.195 -22.497 1.00 97.31 166 ALA A C 1
ATOM 1240 O O . ALA A 1 166 ? 21.564 0.417 -23.585 1.00 97.31 166 ALA A O 1
ATOM 1241 N N . GLU A 1 167 ? 21.743 -0.066 -21.391 1.00 96.94 167 GLU A N 1
ATOM 1242 C CA . GLU A 1 167 ? 23.202 -0.163 -21.319 1.00 96.94 167 GLU A CA 1
ATOM 1243 C C . GLU A 1 167 ? 23.734 -1.315 -22.175 1.00 96.94 167 GLU A C 1
ATOM 1245 O O . GLU A 1 167 ? 24.673 -1.114 -22.943 1.00 96.94 167 GLU A O 1
ATOM 1250 N N . GLU A 1 168 ? 23.097 -2.488 -22.125 1.00 96.88 168 GLU A N 1
ATOM 1251 C CA . GLU A 1 168 ? 23.487 -3.651 -22.930 1.00 96.88 168 GLU A CA 1
ATOM 1252 C C . GLU A 1 168 ? 23.394 -3.367 -24.439 1.00 96.88 168 GLU A C 1
ATOM 1254 O O . GLU A 1 168 ? 24.287 -3.732 -25.208 1.00 96.88 168 GLU A O 1
ATOM 1259 N N . LEU A 1 169 ? 22.342 -2.668 -24.881 1.00 97.19 169 LEU A N 1
ATOM 1260 C CA . LEU A 1 169 ? 22.144 -2.345 -26.296 1.00 97.19 169 LEU A CA 1
ATOM 1261 C C . LEU A 1 169 ? 22.920 -1.101 -26.758 1.00 97.19 169 LEU A C 1
ATOM 1263 O O . LEU A 1 169 ? 23.084 -0.869 -27.961 1.00 97.19 169 LEU A O 1
ATOM 1267 N N . TYR A 1 170 ? 23.408 -0.290 -25.823 1.00 97.56 170 TYR A N 1
ATOM 1268 C CA . TYR A 1 170 ? 23.978 1.021 -26.107 1.00 97.56 170 TYR A CA 1
ATOM 1269 C C . TYR A 1 170 ? 25.161 1.009 -27.100 1.00 97.56 170 TYR A C 1
ATOM 1271 O O . TYR A 1 170 ? 25.168 1.843 -28.011 1.00 97.56 170 TYR A O 1
ATOM 1279 N N . PRO A 1 171 ? 26.113 0.053 -27.055 1.00 97.38 171 PR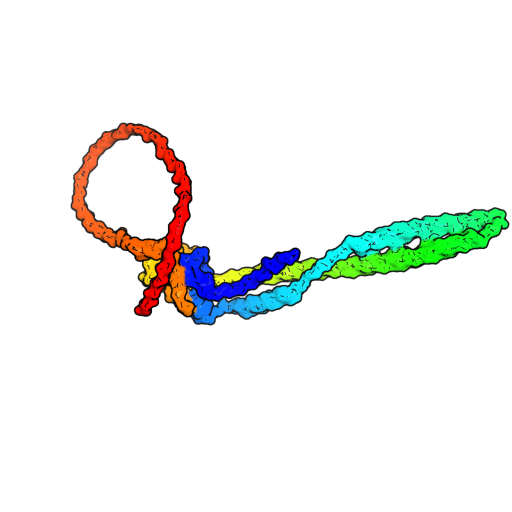O A N 1
ATOM 1280 C CA . PRO A 1 171 ? 27.180 -0.018 -28.057 1.00 97.38 171 PRO A CA 1
ATOM 1281 C C . PRO A 1 171 ? 26.659 -0.212 -29.490 1.00 97.38 171 PRO A C 1
ATOM 1283 O O . PRO A 1 171 ? 27.189 0.379 -30.434 1.00 97.38 171 PRO A O 1
ATOM 1286 N N . ARG A 1 172 ? 25.588 -1.002 -29.664 1.00 97.44 172 ARG A N 1
ATOM 1287 C CA . ARG A 1 172 ? 24.949 -1.224 -30.971 1.00 97.44 172 ARG A CA 1
ATOM 1288 C C . ARG A 1 172 ? 24.250 0.044 -31.457 1.00 97.44 172 ARG A C 1
ATOM 1290 O O . ARG A 1 172 ? 24.361 0.386 -32.632 1.00 97.44 172 ARG A O 1
ATOM 1297 N N . PHE A 1 173 ? 23.579 0.757 -30.553 1.00 97.75 173 PHE A N 1
ATOM 1298 C CA . PHE A 1 173 ? 22.999 2.070 -30.832 1.00 97.75 173 PHE A CA 1
ATOM 1299 C C . PHE A 1 173 ? 24.058 3.077 -31.300 1.00 97.75 173 PHE A C 1
ATOM 1301 O O . PHE A 1 173 ? 23.883 3.698 -32.346 1.00 97.75 173 PHE A O 1
ATOM 1308 N N . ARG A 1 174 ? 25.192 3.182 -30.593 1.00 97.31 174 ARG A N 1
ATOM 1309 C CA . ARG A 1 174 ? 26.287 4.090 -30.965 1.00 97.31 174 ARG A CA 1
ATOM 1310 C C . ARG A 1 174 ? 26.806 3.819 -32.377 1.00 97.31 174 ARG A C 1
ATOM 1312 O O . ARG A 1 174 ? 27.032 4.756 -33.135 1.00 97.31 174 ARG A O 1
ATOM 1319 N N . ALA A 1 175 ? 26.970 2.549 -32.748 1.00 96.44 175 ALA A N 1
ATOM 1320 C CA . ALA A 1 175 ? 27.370 2.184 -34.107 1.00 96.44 175 ALA A CA 1
ATOM 1321 C C . ALA A 1 175 ? 26.308 2.587 -35.149 1.00 96.44 175 ALA A C 1
ATOM 1323 O O . ALA A 1 175 ? 26.647 3.085 -36.225 1.00 96.44 175 ALA A O 1
ATOM 1324 N N . ALA A 1 176 ? 25.025 2.422 -34.817 1.00 97.00 176 ALA A N 1
ATOM 1325 C CA . ALA A 1 176 ? 23.909 2.745 -35.701 1.00 97.00 176 ALA A CA 1
ATOM 1326 C C . ALA A 1 176 ? 23.736 4.249 -35.971 1.00 97.00 176 ALA A C 1
ATOM 1328 O O . ALA A 1 176 ? 23.187 4.587 -37.019 1.00 97.00 176 ALA A O 1
ATOM 1329 N N . LEU A 1 177 ? 24.232 5.136 -35.095 1.00 97.06 177 LEU A N 1
ATOM 1330 C CA . LEU A 1 177 ? 24.170 6.591 -35.303 1.00 97.06 177 LEU A CA 1
ATOM 1331 C C . LEU A 1 177 ? 24.806 7.022 -36.631 1.00 97.06 177 LEU A C 1
ATOM 1333 O O . LEU A 1 177 ? 24.253 7.867 -37.319 1.00 97.06 177 LEU A O 1
ATOM 1337 N N . SER A 1 178 ? 25.903 6.380 -37.043 1.00 95.81 178 SER A N 1
ATOM 1338 C CA . SER A 1 178 ? 26.577 6.681 -38.319 1.00 95.81 178 SER A CA 1
ATOM 1339 C C . SER A 1 178 ? 25.730 6.404 -39.568 1.00 95.81 178 SER A C 1
ATOM 1341 O O . SER A 1 178 ? 26.040 6.894 -40.650 1.00 95.81 178 SER A O 1
ATOM 1343 N N . ALA A 1 179 ? 24.679 5.595 -39.431 1.00 95.00 179 ALA A N 1
ATOM 1344 C CA . ALA A 1 179 ? 23.833 5.154 -40.531 1.00 95.00 179 ALA A CA 1
ATOM 1345 C C . ALA A 1 179 ? 22.474 5.868 -40.565 1.00 95.00 179 ALA A C 1
ATOM 1347 O O . ALA A 1 179 ? 21.631 5.508 -41.389 1.00 95.00 179 ALA A O 1
ATOM 1348 N N . VAL A 1 180 ? 22.230 6.829 -39.666 1.00 94.38 180 VAL A N 1
ATOM 1349 C CA . VAL A 1 180 ? 20.972 7.582 -39.621 1.00 94.38 180 VAL A CA 1
ATOM 1350 C C . VAL A 1 180 ? 21.204 9.068 -39.892 1.00 94.38 180 VAL A C 1
ATOM 1352 O O . VAL A 1 180 ? 22.215 9.625 -39.463 1.00 94.38 180 VAL A O 1
ATOM 1355 N N . PRO A 1 181 ? 20.270 9.742 -40.581 1.00 91.25 181 PRO A N 1
ATOM 1356 C CA . PRO A 1 181 ? 20.365 11.177 -40.819 1.00 91.25 181 PRO A CA 1
ATOM 1357 C C . PRO A 1 181 ? 20.459 11.975 -39.515 1.00 91.25 181 PRO A C 1
ATOM 1359 O O . PRO A 1 181 ? 19.697 11.742 -38.574 1.00 91.25 181 PRO A O 1
ATOM 1362 N N . GLY A 1 182 ? 21.404 12.917 -39.469 1.00 88.44 182 GLY A N 1
ATOM 1363 C CA . GLY A 1 182 ? 21.675 13.735 -38.284 1.00 88.44 182 GLY A CA 1
ATOM 1364 C C . GLY A 1 182 ? 22.296 12.973 -37.107 1.00 88.44 182 GLY A C 1
ATOM 1365 O O . GLY A 1 182 ? 22.356 13.525 -36.012 1.00 88.44 182 GLY A O 1
ATOM 1366 N N . GLY A 1 183 ? 22.720 11.719 -37.300 1.00 92.44 183 GLY A N 1
ATOM 1367 C CA . GLY A 1 183 ? 23.421 10.937 -36.287 1.00 92.44 183 GLY A CA 1
ATOM 1368 C C . GLY A 1 183 ? 24.939 11.068 -36.400 1.00 92.44 183 GLY A C 1
ATOM 1369 O O . GLY A 1 183 ? 25.516 10.827 -37.457 1.00 92.44 183 GLY A O 1
ATOM 1370 N N . ASP A 1 184 ? 25.590 11.396 -35.284 1.00 93.50 184 ASP A N 1
ATOM 1371 C CA . ASP A 1 184 ? 27.046 11.374 -35.136 1.00 93.50 184 ASP A CA 1
ATOM 1372 C C . ASP A 1 184 ? 27.430 10.450 -33.960 1.00 93.50 184 ASP A C 1
ATOM 1374 O O . ASP A 1 184 ? 26.980 10.668 -32.832 1.00 93.50 184 ASP A O 1
ATOM 1378 N N . PRO A 1 185 ? 28.253 9.403 -34.167 1.00 92.38 185 PRO A N 1
ATOM 1379 C CA . PRO A 1 185 ? 28.763 8.565 -33.080 1.00 92.38 185 PRO A CA 1
ATOM 1380 C C . PRO A 1 185 ? 29.550 9.310 -31.987 1.00 92.38 185 PRO A C 1
ATOM 1382 O O . PRO A 1 185 ? 29.746 8.741 -30.906 1.00 92.38 185 PRO A O 1
ATOM 1385 N N . HIS A 1 186 ? 30.031 10.531 -32.244 1.00 92.38 186 HIS A N 1
ATOM 1386 C CA . HIS A 1 186 ? 30.666 11.390 -31.240 1.00 92.38 186 HIS A CA 1
ATOM 1387 C C . HIS A 1 186 ? 29.661 11.979 -30.244 1.00 92.38 186 HIS A C 1
ATOM 1389 O O . HIS A 1 186 ? 29.999 12.114 -29.069 1.00 92.38 186 HIS A O 1
ATOM 1395 N N . ASP A 1 187 ? 28.415 12.211 -30.666 1.00 93.38 187 ASP A N 1
ATOM 1396 C CA . ASP A 1 187 ? 27.327 12.687 -29.800 1.00 93.38 187 ASP A CA 1
ATOM 1397 C C . ASP A 1 187 ? 26.802 11.606 -28.845 1.00 93.38 187 ASP A C 1
ATOM 1399 O O . ASP A 1 187 ? 25.991 11.890 -27.960 1.00 93.38 187 ASP A O 1
ATOM 1403 N N . ALA A 1 188 ? 27.228 10.352 -29.038 1.00 92.94 188 ALA A N 1
ATOM 1404 C CA . ALA A 1 188 ? 26.847 9.238 -28.185 1.00 92.94 188 ALA A CA 1
ATOM 1405 C C . ALA A 1 188 ? 27.222 9.516 -26.722 1.00 92.94 188 ALA A C 1
ATOM 1407 O O . ALA A 1 188 ? 26.356 9.490 -25.850 1.00 92.94 188 ALA A O 1
ATOM 1408 N N . GLY A 1 189 ? 28.496 9.811 -26.465 1.00 93.62 189 GLY A N 1
ATOM 1409 C CA . GLY A 1 189 ? 29.079 9.663 -25.134 1.00 93.62 189 GLY A CA 1
ATOM 1410 C C . GLY A 1 189 ? 29.269 8.188 -24.748 1.00 93.62 189 GLY A C 1
ATOM 1411 O O . GLY A 1 189 ? 29.222 7.293 -25.597 1.00 93.62 189 GLY A O 1
ATOM 1412 N N . ASP A 1 190 ? 29.503 7.942 -23.456 1.00 92.56 190 ASP A N 1
ATOM 1413 C CA . ASP A 1 190 ? 29.859 6.611 -22.930 1.00 92.56 190 ASP A CA 1
ATOM 1414 C C . ASP A 1 190 ? 28.665 5.822 -22.361 1.00 92.56 190 ASP A C 1
ATOM 1416 O O . ASP A 1 190 ? 28.784 4.633 -22.070 1.00 92.56 190 ASP A O 1
ATOM 1420 N N . ALA A 1 191 ? 27.507 6.466 -22.193 1.00 93.31 191 ALA A N 1
ATOM 1421 C CA . ALA A 1 191 ? 26.308 5.860 -21.619 1.00 93.31 191 ALA A CA 1
ATOM 1422 C C . ALA A 1 191 ? 25.029 6.514 -22.170 1.00 93.31 191 ALA A C 1
ATOM 1424 O O . ALA A 1 191 ? 25.071 7.672 -22.591 1.00 93.31 191 ALA A O 1
ATOM 1425 N N . PRO A 1 192 ? 23.856 5.850 -22.091 1.00 93.94 192 PRO A N 1
ATOM 1426 C CA . PRO A 1 192 ? 22.593 6.417 -22.573 1.00 93.94 192 PRO A CA 1
ATOM 1427 C C . PRO A 1 192 ? 22.261 7.812 -22.018 1.00 93.94 192 PRO A C 1
ATOM 1429 O O . PRO A 1 192 ? 21.679 8.629 -22.723 1.00 93.94 192 PRO A O 1
ATOM 1432 N N . SER A 1 193 ? 22.627 8.111 -20.769 1.00 93.12 193 SER A N 1
ATOM 1433 C CA . SER A 1 193 ? 22.395 9.425 -20.149 1.00 93.12 193 SER A CA 1
ATOM 1434 C C . SER A 1 193 ? 23.346 10.526 -20.628 1.00 93.12 193 SER A C 1
ATOM 1436 O O . SER A 1 193 ? 23.104 11.689 -20.325 1.00 93.12 193 SER A O 1
ATOM 1438 N N . ALA A 1 194 ? 24.433 10.167 -21.315 1.00 94.88 194 ALA A N 1
ATOM 1439 C CA . ALA A 1 194 ? 25.436 11.096 -21.834 1.00 94.88 194 ALA A CA 1
ATOM 1440 C C . ALA A 1 194 ? 25.161 11.529 -23.284 1.00 94.88 194 ALA A C 1
ATOM 1442 O O . ALA A 1 194 ? 25.877 12.385 -23.794 1.00 94.88 194 ALA A O 1
ATOM 1443 N N . TYR A 1 195 ? 24.131 10.966 -23.928 1.00 96.19 195 TYR A N 1
ATOM 1444 C CA . TYR A 1 195 ? 23.768 11.317 -25.296 1.00 96.19 195 TYR A CA 1
ATOM 1445 C C . TYR A 1 195 ? 23.385 12.793 -25.410 1.00 96.19 195 TYR A C 1
ATOM 1447 O O . TYR A 1 195 ? 22.439 13.246 -24.761 1.00 96.19 195 TYR A O 1
ATOM 1455 N N . SER A 1 196 ? 24.100 13.524 -26.264 1.00 95.06 196 SER A N 1
ATOM 1456 C CA . SER A 1 196 ? 23.901 14.960 -26.497 1.00 95.06 196 SER A CA 1
ATOM 1457 C C . SER A 1 196 ? 23.401 15.292 -27.904 1.00 95.06 196 SER A C 1
ATOM 1459 O O . SER A 1 196 ? 23.243 16.468 -28.229 1.00 95.06 196 SER A O 1
ATOM 1461 N N . GLY A 1 197 ? 23.168 14.278 -28.740 1.00 93.88 197 GLY A N 1
ATOM 1462 C CA . GLY A 1 197 ? 22.758 14.456 -30.131 1.00 93.88 197 GLY A CA 1
ATOM 1463 C C . GLY A 1 197 ? 21.254 14.718 -30.321 1.00 93.88 197 GLY A C 1
ATOM 1464 O O . GLY A 1 197 ? 20.476 14.747 -29.360 1.00 93.88 197 GLY A O 1
ATOM 1465 N N . PRO A 1 198 ? 20.806 14.895 -31.578 1.00 94.00 198 PRO A N 1
ATOM 1466 C CA . PRO A 1 198 ? 19.405 15.165 -31.891 1.00 94.00 198 PRO A CA 1
ATOM 1467 C C . PRO A 1 198 ? 18.470 14.001 -31.524 1.00 94.00 198 PRO A C 1
ATOM 1469 O O . PRO A 1 198 ? 18.693 12.855 -31.911 1.00 94.00 198 PRO A O 1
ATOM 1472 N N . SER A 1 199 ? 17.338 14.294 -30.874 1.00 93.31 199 SER A N 1
ATOM 1473 C CA . SER A 1 199 ? 16.354 13.267 -30.479 1.00 93.31 199 SER A CA 1
ATOM 1474 C C . SER A 1 199 ? 15.800 12.459 -31.659 1.00 93.31 199 SER A C 1
ATOM 1476 O O . SER A 1 199 ? 15.550 11.265 -31.524 1.00 93.31 199 SER A O 1
ATOM 1478 N N . LEU A 1 200 ? 15.653 13.081 -32.834 1.00 94.81 200 LEU A N 1
ATOM 1479 C CA . LEU A 1 200 ? 15.234 12.394 -34.057 1.00 94.81 200 LEU A CA 1
ATOM 1480 C C . LEU A 1 200 ? 16.249 11.323 -34.488 1.00 94.81 200 LEU A C 1
ATOM 1482 O O . LEU A 1 200 ? 15.851 10.206 -34.816 1.00 94.81 200 LEU A O 1
ATOM 1486 N N . ALA A 1 201 ? 17.545 11.646 -34.452 1.00 95.19 201 ALA A N 1
ATOM 1487 C CA . ALA A 1 201 ? 18.611 10.705 -34.783 1.00 95.19 201 ALA A CA 1
ATOM 1488 C C . ALA A 1 201 ? 18.666 9.556 -33.767 1.00 95.19 201 ALA A C 1
ATOM 1490 O O . ALA A 1 201 ? 18.775 8.396 -34.165 1.00 95.19 201 ALA A O 1
ATOM 1491 N N . ALA A 1 202 ? 18.490 9.853 -32.473 1.00 96.06 202 ALA A N 1
ATOM 1492 C CA . ALA A 1 202 ? 18.343 8.832 -31.438 1.00 96.06 202 ALA A CA 1
ATOM 1493 C C . ALA A 1 202 ? 17.176 7.871 -31.718 1.00 96.06 202 ALA A C 1
ATOM 1495 O O . ALA A 1 202 ? 17.392 6.660 -31.780 1.00 96.06 202 ALA A O 1
ATOM 1496 N N . SER A 1 203 ? 15.969 8.392 -31.971 1.00 96.69 203 SER A N 1
ATOM 1497 C CA . SER A 1 203 ? 14.802 7.560 -32.283 1.00 96.69 203 SER A CA 1
ATOM 1498 C C . SER A 1 203 ? 15.023 6.694 -33.531 1.00 96.69 203 SER A C 1
ATOM 1500 O O . SER A 1 203 ? 14.679 5.512 -33.527 1.00 96.69 203 SER A O 1
ATOM 1502 N N . LEU A 1 204 ? 15.622 7.242 -34.597 1.00 96.19 204 LEU A N 1
ATOM 1503 C CA . LEU A 1 204 ? 15.928 6.492 -35.822 1.00 96.19 204 LEU A CA 1
ATOM 1504 C C . LEU A 1 204 ? 16.967 5.392 -35.581 1.00 96.19 204 LEU A C 1
ATOM 1506 O O . LEU A 1 204 ? 16.789 4.265 -36.045 1.00 96.19 204 LEU A O 1
ATOM 1510 N N . ALA A 1 205 ? 18.032 5.689 -34.835 1.00 97.12 205 ALA A N 1
ATOM 1511 C CA . ALA A 1 205 ? 19.053 4.704 -34.497 1.00 97.12 205 ALA A CA 1
ATOM 1512 C C . ALA A 1 205 ? 18.489 3.601 -33.589 1.00 97.12 205 ALA A C 1
ATOM 1514 O O . ALA A 1 205 ? 18.783 2.428 -33.815 1.00 97.12 205 ALA A O 1
ATOM 1515 N N . ALA A 1 206 ? 17.630 3.943 -32.622 1.00 97.12 206 ALA A N 1
ATOM 1516 C CA . ALA A 1 206 ? 16.941 2.976 -31.769 1.00 97.12 206 ALA A CA 1
ATOM 1517 C C . ALA A 1 206 ? 16.015 2.046 -32.574 1.00 97.12 206 ALA A C 1
ATOM 1519 O O . ALA A 1 206 ? 16.035 0.834 -32.365 1.00 97.12 206 ALA A O 1
ATOM 1520 N N . VAL A 1 207 ? 15.256 2.588 -33.535 1.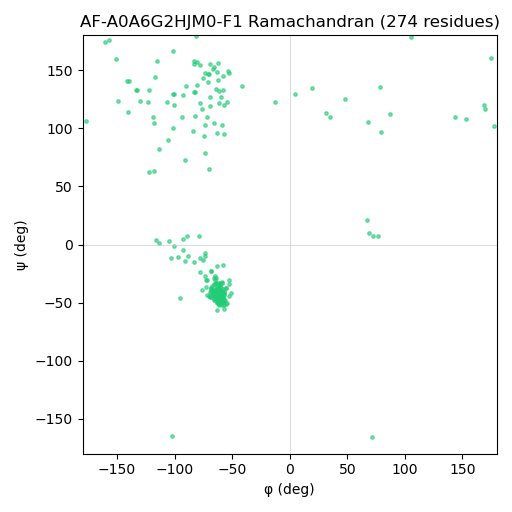00 96.88 207 VAL A N 1
ATOM 1521 C CA . VAL A 1 207 ? 14.439 1.795 -34.471 1.00 96.88 207 VAL A CA 1
ATOM 1522 C C . VAL A 1 207 ? 15.314 0.885 -35.334 1.00 96.88 207 VAL A C 1
ATOM 1524 O O . VAL A 1 207 ? 14.994 -0.288 -35.488 1.00 96.88 207 VAL A O 1
ATOM 1527 N N . ARG A 1 208 ? 16.443 1.384 -35.853 1.00 96.12 208 ARG A N 1
ATOM 1528 C CA . ARG A 1 208 ? 17.365 0.613 -36.704 1.00 96.12 208 ARG A CA 1
ATOM 1529 C C . ARG A 1 208 ? 17.969 -0.601 -35.993 1.00 96.12 208 ARG A C 1
ATOM 1531 O O . ARG A 1 208 ? 18.264 -1.602 -36.640 1.00 96.12 208 ARG A O 1
ATOM 1538 N N . VAL A 1 209 ? 18.213 -0.508 -34.686 1.00 96.94 209 VAL A N 1
ATOM 1539 C CA . VAL A 1 209 ? 18.786 -1.621 -33.911 1.00 96.94 209 VAL A CA 1
ATOM 1540 C C . VAL A 1 209 ? 17.736 -2.579 -33.355 1.00 96.94 209 VAL A C 1
ATOM 1542 O O . VAL A 1 209 ? 18.122 -3.630 -32.846 1.00 96.94 209 VAL A O 1
ATOM 1545 N N . ALA A 1 210 ? 16.454 -2.226 -33.447 1.00 96.50 210 ALA A N 1
ATOM 1546 C CA . ALA A 1 210 ? 15.332 -3.040 -33.008 1.00 96.50 210 ALA A CA 1
ATOM 1547 C C . ALA A 1 210 ? 14.918 -4.074 -34.068 1.00 96.50 210 ALA A C 1
ATOM 1549 O O . ALA A 1 210 ? 15.158 -3.896 -35.260 1.00 96.50 210 ALA A O 1
ATOM 1550 N N . ASP A 1 211 ? 14.249 -5.131 -33.617 1.00 95.38 211 ASP A N 1
ATOM 1551 C CA . ASP A 1 211 ? 13.585 -6.126 -34.457 1.00 95.38 211 ASP A CA 1
ATOM 1552 C C . ASP A 1 211 ? 12.069 -5.893 -34.395 1.00 95.38 211 ASP A C 1
ATOM 1554 O O . ASP A 1 211 ? 11.379 -6.331 -33.473 1.00 95.38 211 ASP A O 1
ATOM 1558 N N . LEU A 1 212 ? 11.560 -5.059 -35.305 1.00 92.69 212 LEU A N 1
ATOM 1559 C CA . LEU A 1 212 ? 10.164 -4.625 -35.303 1.00 92.69 212 LEU A CA 1
ATOM 1560 C C . LEU A 1 212 ? 9.371 -5.297 -36.420 1.00 92.69 212 LEU A C 1
ATOM 1562 O O . LEU A 1 212 ? 9.623 -5.080 -37.604 1.00 92.69 212 LEU A O 1
ATOM 1566 N N . ASP A 1 213 ? 8.309 -5.999 -36.032 1.00 85.56 213 ASP A N 1
ATOM 1567 C CA . ASP A 1 213 ? 7.322 -6.506 -36.976 1.00 85.56 213 ASP A CA 1
ATOM 1568 C C . ASP A 1 213 ? 6.435 -5.364 -37.494 1.00 85.56 213 ASP A C 1
ATOM 1570 O O . ASP A 1 213 ? 5.498 -4.906 -36.823 1.00 85.56 213 ASP A O 1
ATOM 1574 N N . GLY A 1 214 ? 6.707 -4.917 -38.721 1.00 84.81 214 GLY A N 1
ATOM 1575 C CA . GLY A 1 214 ? 5.865 -3.998 -39.487 1.00 84.81 214 GLY A CA 1
ATOM 1576 C C . GLY A 1 214 ? 6.378 -2.555 -39.579 1.00 84.81 214 GLY A C 1
ATOM 1577 O O . GLY A 1 214 ? 7.420 -2.209 -39.031 1.00 84.81 214 GLY A O 1
ATOM 1578 N N . PRO A 1 215 ? 5.647 -1.687 -40.303 1.00 90.38 215 PRO A N 1
ATOM 1579 C CA . PRO A 1 215 ? 6.118 -0.342 -40.615 1.00 90.38 215 PRO A CA 1
ATOM 1580 C C . PRO A 1 215 ? 6.137 0.575 -39.386 1.00 90.38 215 PRO A C 1
ATOM 1582 O O . PRO A 1 215 ? 5.253 0.503 -38.523 1.00 90.38 215 PRO A O 1
ATOM 1585 N N . VAL A 1 216 ? 7.113 1.487 -39.377 1.00 93.56 216 VAL A N 1
ATOM 1586 C CA . VAL A 1 216 ? 7.260 2.584 -38.412 1.00 93.56 216 VAL A CA 1
ATOM 1587 C C . VAL A 1 216 ? 6.764 3.876 -39.053 1.00 93.56 216 VAL A C 1
ATOM 1589 O O . VAL A 1 216 ? 7.150 4.215 -40.170 1.00 93.56 216 VAL A O 1
ATOM 1592 N N . ALA A 1 217 ? 5.885 4.599 -38.362 1.00 93.88 217 ALA A N 1
ATOM 1593 C CA . ALA A 1 217 ? 5.335 5.850 -38.869 1.00 93.88 217 ALA A CA 1
ATOM 1594 C C . ALA A 1 217 ? 6.295 7.018 -38.608 1.00 93.88 217 ALA A C 1
ATOM 1596 O O . ALA A 1 217 ? 6.727 7.230 -37.475 1.00 93.88 217 ALA A O 1
ATOM 1597 N N . LEU A 1 218 ? 6.572 7.834 -39.621 1.00 92.19 218 LEU A N 1
ATOM 1598 C CA . LEU A 1 218 ? 7.267 9.104 -39.431 1.00 92.19 218 LEU A CA 1
ATOM 1599 C C . LEU A 1 218 ? 6.241 10.210 -39.178 1.00 92.19 218 LEU A C 1
ATOM 1601 O O . LEU A 1 218 ? 5.204 10.284 -39.837 1.00 92.19 218 LEU A O 1
ATOM 1605 N N . SER A 1 219 ? 6.508 11.076 -38.206 1.00 91.38 219 SER A N 1
ATOM 1606 C CA . SER A 1 219 ? 5.743 12.315 -38.071 1.00 91.38 219 SER A CA 1
ATOM 1607 C C . SER A 1 219 ? 6.022 13.245 -39.264 1.00 91.38 219 SER A C 1
ATOM 1609 O O . SER A 1 219 ? 7.135 13.222 -39.792 1.00 91.38 219 SER A O 1
ATOM 1611 N N . PRO A 1 220 ? 5.074 14.112 -39.663 1.00 88.25 220 PRO A N 1
ATOM 1612 C CA . PRO A 1 220 ? 5.311 15.087 -40.731 1.00 88.25 220 PRO A CA 1
ATOM 1613 C C . PRO A 1 220 ? 6.537 15.979 -40.475 1.00 88.25 220 PRO A C 1
ATOM 1615 O O . PRO A 1 220 ? 7.309 16.247 -41.389 1.00 88.25 220 PRO A O 1
ATOM 1618 N N . ALA A 1 221 ? 6.771 16.368 -39.217 1.00 83.62 221 ALA A N 1
ATOM 1619 C CA . ALA A 1 221 ? 7.951 17.138 -38.823 1.00 83.62 221 ALA A CA 1
ATOM 1620 C C . ALA A 1 221 ? 9.260 16.348 -39.004 1.00 83.62 221 ALA A C 1
ATOM 1622 O O . ALA A 1 221 ? 10.242 16.897 -39.496 1.00 83.62 221 ALA A O 1
ATOM 1623 N N . ALA A 1 222 ? 9.272 15.055 -38.654 1.00 85.44 222 ALA A N 1
ATOM 1624 C CA . ALA A 1 222 ? 10.417 14.183 -38.924 1.00 85.44 222 ALA A CA 1
ATOM 1625 C C . ALA A 1 222 ? 10.658 14.029 -40.427 1.00 85.44 222 ALA A C 1
ATOM 1627 O O . ALA A 1 222 ? 11.793 14.127 -40.874 1.00 85.44 222 ALA A O 1
ATOM 1628 N N . LEU A 1 223 ? 9.597 13.830 -41.210 1.00 87.56 223 LEU A N 1
ATOM 1629 C CA . LEU A 1 223 ? 9.697 13.706 -42.661 1.00 87.56 223 LEU A CA 1
ATOM 1630 C C . LEU A 1 223 ? 10.277 14.975 -43.299 1.00 87.56 223 LEU A C 1
ATOM 1632 O O . LEU A 1 223 ? 11.161 14.879 -44.147 1.00 87.56 223 LEU A O 1
ATOM 1636 N N . ALA A 1 224 ? 9.827 16.153 -42.860 1.00 85.38 224 ALA A N 1
ATOM 1637 C CA . ALA A 1 224 ? 10.366 17.432 -43.309 1.00 85.38 224 ALA A CA 1
ATOM 1638 C C . ALA A 1 224 ? 11.853 17.575 -42.951 1.00 85.38 224 ALA A C 1
ATOM 1640 O O . ALA A 1 224 ? 12.654 17.902 -43.820 1.00 85.38 224 ALA A O 1
ATOM 1641 N N . ALA A 1 225 ? 12.239 17.246 -41.714 1.00 83.06 225 ALA A N 1
ATOM 1642 C CA . ALA A 1 225 ? 13.635 17.294 -41.272 1.00 83.06 225 ALA A CA 1
ATOM 1643 C C . ALA A 1 225 ? 14.556 16.358 -42.077 1.00 83.06 225 ALA A C 1
ATOM 1645 O O . ALA A 1 225 ? 15.712 16.694 -42.307 1.00 83.06 225 ALA A O 1
ATOM 1646 N N . LEU A 1 226 ? 14.043 15.208 -42.524 1.00 82.56 226 LEU A N 1
ATOM 1647 C CA . LEU A 1 226 ? 14.769 14.259 -43.375 1.00 82.56 226 LEU A CA 1
ATOM 1648 C C . LEU A 1 226 ? 14.830 14.678 -44.850 1.00 82.56 226 LEU A C 1
ATOM 1650 O O . LEU A 1 226 ? 15.701 14.213 -45.579 1.00 82.56 226 LEU A O 1
ATOM 1654 N N . SER A 1 227 ? 13.886 15.508 -45.294 1.00 80.81 227 SER A N 1
ATOM 1655 C CA . SER A 1 227 ? 13.774 15.958 -46.687 1.00 80.81 227 SER A CA 1
ATOM 1656 C C . SER A 1 227 ? 14.534 17.260 -46.952 1.00 80.81 227 SER A C 1
ATOM 1658 O O . SER A 1 227 ? 14.742 17.615 -48.111 1.00 80.81 227 SER A O 1
ATOM 1660 N N . SER A 1 228 ? 14.948 17.973 -45.902 1.00 68.00 228 SER A N 1
ATOM 1661 C CA . SER A 1 228 ? 15.823 19.137 -46.021 1.00 68.00 228 SER A CA 1
ATOM 1662 C C . SER A 1 228 ? 17.226 18.684 -46.445 1.00 68.00 228 SER A C 1
ATOM 1664 O O . SER A 1 228 ? 17.845 17.908 -45.714 1.00 68.00 228 SER A O 1
ATOM 1666 N N . PRO A 1 229 ? 17.753 19.126 -47.601 1.00 53.38 229 PRO A N 1
ATOM 1667 C CA . PRO A 1 229 ? 19.123 18.813 -47.985 1.00 53.38 229 PRO A CA 1
ATOM 1668 C C . PRO A 1 229 ? 20.096 19.395 -46.952 1.00 53.38 229 PRO A C 1
ATOM 1670 O O . PRO A 1 229 ? 19.974 20.555 -46.562 1.00 53.38 229 PRO A O 1
ATOM 1673 N N . ASP A 1 230 ? 21.042 18.571 -46.501 1.00 50.62 230 ASP A N 1
ATOM 1674 C CA . ASP A 1 230 ? 22.145 18.961 -45.621 1.00 50.62 230 ASP A CA 1
ATOM 1675 C C . ASP A 1 230 ? 22.949 20.068 -46.326 1.00 50.62 230 ASP A C 1
ATOM 1677 O O . ASP A 1 230 ? 23.697 19.807 -47.271 1.00 50.62 230 ASP A O 1
ATOM 1681 N N . GLU A 1 231 ? 22.760 21.327 -45.923 1.00 41.72 231 GLU A N 1
ATOM 1682 C CA . GLU A 1 231 ? 23.591 22.458 -46.345 1.00 41.72 231 GLU A CA 1
ATOM 1683 C C . GLU A 1 231 ? 24.987 22.331 -45.708 1.00 41.72 231 GLU A C 1
ATOM 1685 O O . GLU A 1 231 ? 25.409 23.131 -44.879 1.00 41.72 231 GLU A O 1
ATOM 1690 N N . ARG A 1 232 ? 25.734 21.294 -46.087 1.00 45.12 232 ARG A N 1
ATOM 1691 C CA . ARG A 1 232 ? 27.180 21.198 -45.866 1.00 45.12 232 ARG A CA 1
ATOM 1692 C C . ARG A 1 232 ? 27.883 21.124 -47.211 1.00 45.12 232 ARG A C 1
ATOM 1694 O O . ARG A 1 232 ? 28.557 20.154 -47.543 1.00 45.12 232 ARG A O 1
ATOM 1701 N N . SER A 1 233 ? 27.739 22.194 -47.985 1.00 34.22 233 SER A N 1
ATOM 1702 C CA . SER A 1 233 ? 28.725 22.522 -49.012 1.00 34.22 233 SER A CA 1
ATOM 1703 C C . SER A 1 233 ? 30.017 22.954 -48.308 1.00 34.22 233 SER A C 1
ATOM 1705 O O . SER A 1 233 ? 29.964 23.847 -47.459 1.00 34.22 233 SER A O 1
ATOM 1707 N N . PRO A 1 234 ? 31.185 22.369 -48.620 1.00 38.97 234 PRO A N 1
ATOM 1708 C CA . PRO A 1 234 ? 32.446 22.905 -48.143 1.00 38.97 234 PRO A CA 1
ATOM 1709 C C . PRO A 1 234 ? 32.717 24.204 -48.907 1.00 38.97 234 PRO A C 1
ATOM 1711 O O . PRO A 1 234 ? 32.995 24.180 -50.107 1.00 38.97 234 PRO A O 1
ATOM 1714 N N . SER A 1 235 ? 32.629 25.345 -48.224 1.00 36.84 235 SER A N 1
ATOM 1715 C CA . SER A 1 235 ? 33.141 26.610 -48.746 1.00 36.84 235 SER A CA 1
ATOM 1716 C C . SER A 1 235 ? 34.652 26.488 -48.925 1.00 36.84 235 SER A C 1
ATOM 1718 O O . SER A 1 235 ? 35.429 26.658 -47.987 1.00 36.84 235 SER A O 1
ATOM 1720 N N . ILE A 1 236 ? 35.078 26.169 -50.145 1.00 47.69 236 ILE A N 1
ATOM 1721 C CA . ILE A 1 236 ? 36.403 26.546 -50.622 1.00 47.69 236 ILE A CA 1
ATOM 1722 C C . ILE A 1 236 ? 36.306 28.043 -50.900 1.00 47.69 236 ILE A C 1
ATOM 1724 O O . ILE A 1 236 ? 35.875 28.447 -51.975 1.00 47.69 236 ILE A O 1
ATOM 1728 N N . GLU A 1 237 ? 36.678 28.860 -49.920 1.00 38.09 237 GLU A N 1
ATOM 1729 C CA . GLU A 1 237 ? 36.943 30.276 -50.151 1.00 38.09 237 GLU A CA 1
ATOM 1730 C C . GLU A 1 237 ? 38.404 30.578 -49.821 1.00 38.09 237 GLU A C 1
ATOM 1732 O O . GLU A 1 237 ? 38.863 30.592 -48.680 1.00 38.09 237 GLU A O 1
ATOM 1737 N N . THR A 1 238 ? 39.139 30.732 -50.916 1.00 38.22 238 THR A N 1
ATOM 1738 C CA . THR A 1 238 ? 40.441 31.365 -51.071 1.00 38.22 238 THR A CA 1
ATOM 1739 C C . THR A 1 238 ? 40.566 32.661 -50.275 1.00 38.22 238 THR A C 1
ATOM 1741 O O . THR A 1 238 ? 39.699 33.529 -50.327 1.00 38.22 238 THR A O 1
ATOM 1744 N N . THR A 1 239 ? 41.712 32.814 -49.614 1.00 41.53 239 THR A N 1
ATOM 1745 C CA . THR A 1 239 ? 42.217 34.079 -49.072 1.00 41.53 239 THR A CA 1
ATOM 1746 C C . THR A 1 239 ? 42.244 35.184 -50.135 1.00 41.53 239 THR A C 1
ATOM 1748 O O . THR A 1 239 ? 42.532 34.920 -51.307 1.00 41.53 239 THR A O 1
ATOM 1751 N N . PRO A 1 240 ? 42.028 36.444 -49.719 1.00 41.91 240 PRO A N 1
ATOM 1752 C CA . PRO A 1 240 ? 43.143 37.384 -49.800 1.00 41.91 240 PRO A CA 1
ATOM 1753 C C . PRO A 1 240 ? 43.281 38.350 -48.603 1.00 41.91 240 PRO A C 1
ATOM 1755 O O . PRO A 1 240 ? 42.322 38.859 -48.037 1.00 41.91 240 PRO A O 1
ATOM 1758 N N . THR A 1 241 ? 44.554 38.544 -48.266 1.00 35.81 241 THR A N 1
ATOM 1759 C CA . THR A 1 241 ? 45.317 39.669 -47.696 1.00 35.81 241 THR A CA 1
ATOM 1760 C C . THR A 1 241 ? 44.621 40.975 -47.249 1.00 35.81 241 THR A C 1
ATOM 1762 O O . THR A 1 241 ? 43.930 41.625 -48.022 1.00 35.81 241 THR A O 1
ATOM 1765 N N . GLU A 1 242 ? 44.961 41.356 -46.004 1.00 36.53 242 GLU A N 1
ATOM 1766 C CA . GLU A 1 242 ? 45.094 42.678 -45.339 1.00 36.53 242 GLU A CA 1
ATOM 1767 C C . GLU A 1 242 ? 44.419 43.941 -45.916 1.00 36.53 242 GLU A C 1
ATOM 1769 O O . GLU A 1 242 ? 44.688 44.343 -47.045 1.00 36.53 242 GLU A O 1
ATOM 1774 N N . THR A 1 243 ? 43.766 44.728 -45.039 1.00 33.00 243 THR A N 1
ATOM 1775 C CA . THR A 1 243 ? 44.307 46.003 -44.479 1.00 33.00 243 THR A CA 1
ATOM 1776 C C . THR A 1 243 ? 43.217 46.804 -43.726 1.00 33.00 243 THR A C 1
ATOM 1778 O O . THR A 1 243 ? 42.214 47.216 -44.298 1.00 33.00 243 THR A O 1
ATOM 1781 N N . THR A 1 244 ? 43.444 47.042 -42.430 1.00 37.06 244 THR A N 1
ATOM 1782 C CA . THR A 1 244 ? 42.804 48.019 -41.499 1.00 37.06 244 THR A CA 1
ATOM 1783 C C . THR A 1 244 ? 43.219 49.463 -41.908 1.00 37.06 244 THR A C 1
ATOM 1785 O O . THR A 1 244 ? 44.327 49.561 -42.436 1.00 37.06 244 THR A O 1
ATOM 1788 N N . PRO A 1 245 ? 42.506 50.598 -41.630 1.00 45.41 245 PRO A N 1
ATOM 1789 C CA . PRO A 1 245 ? 41.894 50.875 -40.322 1.00 45.41 245 PRO A CA 1
ATOM 1790 C C . PRO A 1 245 ? 40.691 51.857 -40.190 1.00 45.41 245 PRO A C 1
ATOM 1792 O O . PRO A 1 245 ? 40.315 52.574 -41.108 1.00 45.41 245 PRO A O 1
ATOM 1795 N N . ALA A 1 246 ? 40.222 51.913 -38.930 1.00 34.28 246 ALA A N 1
ATOM 1796 C CA . ALA A 1 246 ? 39.712 53.059 -38.151 1.00 34.28 246 ALA A CA 1
ATOM 1797 C C . ALA A 1 246 ? 38.222 53.491 -38.211 1.00 34.28 246 ALA A C 1
ATOM 1799 O O . ALA A 1 246 ? 37.743 54.056 -39.184 1.00 34.28 246 ALA A O 1
ATOM 1800 N N . GLU A 1 247 ? 37.577 53.273 -37.050 1.00 33.09 247 GLU A N 1
ATOM 1801 C CA . GLU A 1 247 ? 36.698 54.155 -36.245 1.00 33.09 247 GLU A CA 1
ATOM 1802 C C . GLU A 1 247 ? 35.552 54.960 -36.888 1.00 33.09 247 GLU A C 1
ATOM 1804 O O . GLU A 1 247 ? 35.777 55.880 -37.667 1.00 33.09 247 GLU A O 1
ATOM 1809 N N . THR A 1 248 ? 34.326 54.776 -36.362 1.00 34.25 248 THR A N 1
ATOM 1810 C CA . THR A 1 248 ? 33.626 55.754 -35.479 1.00 34.25 248 THR A CA 1
ATOM 1811 C C . THR A 1 248 ? 32.145 55.357 -35.268 1.00 34.25 248 THR A C 1
ATOM 1813 O O . THR A 1 248 ? 31.352 55.320 -36.203 1.00 34.25 248 THR A O 1
ATOM 1816 N N . THR A 1 249 ? 31.785 55.064 -34.014 1.00 40.78 249 THR A N 1
ATOM 1817 C CA . THR A 1 249 ? 30.436 54.991 -33.379 1.00 40.78 249 THR A CA 1
ATOM 1818 C C . THR A 1 249 ? 29.768 56.396 -33.443 1.00 40.78 249 THR A C 1
ATOM 1820 O O . THR A 1 249 ? 30.547 57.347 -33.427 1.00 40.78 249 THR A O 1
ATOM 1823 N N . PRO A 1 250 ? 28.423 56.636 -33.394 1.00 51.12 250 PRO A N 1
ATOM 1824 C CA . PRO A 1 250 ? 27.563 56.015 -32.381 1.00 51.12 250 PRO A CA 1
ATOM 1825 C C . PRO A 1 250 ? 26.022 55.929 -32.585 1.00 51.12 250 PRO A C 1
ATOM 1827 O O . PRO A 1 250 ? 25.431 56.531 -33.471 1.00 51.12 250 PRO A O 1
ATOM 1830 N N . ASP A 1 251 ? 25.420 55.220 -31.622 1.00 33.78 251 ASP A N 1
ATOM 1831 C CA . ASP A 1 251 ? 24.130 55.466 -30.944 1.00 33.78 251 ASP A CA 1
ATOM 1832 C C . ASP A 1 251 ? 22.776 55.115 -31.603 1.00 33.78 251 ASP A C 1
ATOM 1834 O O . ASP A 1 251 ? 22.495 55.438 -32.754 1.00 33.78 251 ASP A O 1
ATOM 1838 N N . GLY A 1 252 ? 21.892 54.510 -30.793 1.00 34.66 252 GLY A N 1
ATOM 1839 C CA . GLY A 1 252 ? 20.471 54.281 -31.096 1.00 34.66 252 GLY A CA 1
ATOM 1840 C C . GLY A 1 252 ? 19.895 52.948 -30.570 1.00 34.66 252 GLY A C 1
ATOM 1841 O O . GLY A 1 252 ? 20.230 51.899 -31.119 1.00 34.66 252 GLY A O 1
ATOM 1842 N N . PRO A 1 253 ? 19.014 52.943 -29.542 1.00 46.84 253 PRO A N 1
ATOM 1843 C CA . PRO A 1 253 ? 18.468 51.726 -28.923 1.00 46.84 253 PRO A CA 1
ATOM 1844 C C . PRO A 1 253 ? 17.009 51.435 -29.405 1.00 46.84 253 PRO A C 1
ATOM 1846 O O . PRO A 1 253 ? 16.594 51.965 -30.433 1.00 46.84 253 PRO A O 1
ATOM 1849 N N . PRO A 1 254 ? 16.209 50.567 -28.747 1.00 60.53 254 PRO A N 1
ATOM 1850 C CA . PRO A 1 254 ? 15.901 49.198 -29.175 1.00 60.53 254 PRO A CA 1
ATOM 1851 C C . PRO A 1 254 ? 14.412 48.981 -29.533 1.00 60.53 254 PRO A C 1
ATOM 1853 O O . PRO A 1 254 ? 13.539 49.662 -29.003 1.00 60.53 254 PRO A O 1
ATOM 1856 N N . VAL A 1 255 ? 14.071 47.961 -30.334 1.00 41.25 255 VAL A N 1
ATOM 1857 C CA . VAL A 1 255 ? 12.661 47.539 -30.505 1.00 41.25 255 VAL A CA 1
ATOM 1858 C C . VAL A 1 255 ? 12.541 46.013 -30.561 1.00 41.25 255 VAL A C 1
ATOM 1860 O O . VAL A 1 255 ? 13.008 45.367 -31.494 1.00 41.25 255 VAL A O 1
ATOM 1863 N N . ARG A 1 256 ? 11.883 45.447 -29.542 1.00 43.62 256 ARG A N 1
ATOM 1864 C CA . ARG A 1 256 ? 11.266 44.111 -29.575 1.00 43.62 256 ARG A CA 1
ATOM 1865 C C . ARG A 1 256 ? 9.938 44.186 -30.332 1.00 43.62 256 ARG A C 1
ATOM 1867 O O . ARG A 1 256 ? 9.249 45.201 -30.225 1.00 43.62 256 ARG A O 1
ATOM 1874 N N . PRO A 1 257 ? 9.496 43.069 -30.920 1.00 42.78 257 PRO A N 1
ATOM 1875 C CA . PRO A 1 257 ? 8.136 42.649 -30.600 1.00 42.78 257 PRO A CA 1
ATOM 1876 C C . PRO A 1 257 ? 8.029 41.159 -30.256 1.00 42.78 257 PRO A C 1
ATOM 1878 O O . PRO A 1 257 ? 8.520 40.286 -30.968 1.00 42.78 257 PRO A O 1
ATOM 1881 N N . ASP A 1 258 ? 7.325 40.909 -29.153 1.00 34.75 258 ASP A N 1
ATOM 1882 C CA . ASP A 1 258 ? 6.611 39.667 -28.872 1.00 34.75 258 ASP A CA 1
ATOM 1883 C C . ASP A 1 258 ? 5.369 39.556 -29.776 1.00 34.75 258 ASP A C 1
ATOM 1885 O O . ASP A 1 258 ? 4.652 40.542 -29.937 1.00 34.75 258 ASP A O 1
ATOM 1889 N N . ALA A 1 259 ? 5.084 38.351 -30.286 1.00 36.25 259 ALA A N 1
ATOM 1890 C CA . ALA A 1 259 ? 3.747 37.787 -30.574 1.00 36.25 259 ALA A CA 1
ATOM 1891 C C . ALA A 1 259 ? 3.960 36.399 -31.220 1.00 36.25 259 ALA A C 1
ATOM 1893 O O . ALA A 1 259 ? 4.481 36.307 -32.323 1.00 36.25 259 ALA A O 1
ATOM 1894 N N . ARG A 1 260 ? 3.816 35.257 -30.531 1.00 33.53 260 ARG A N 1
ATOM 1895 C CA . ARG A 1 260 ? 2.569 34.520 -30.217 1.00 33.53 260 ARG A CA 1
ATOM 1896 C C . ARG A 1 260 ? 1.454 34.621 -31.270 1.00 33.53 260 ARG A C 1
ATOM 1898 O O . ARG A 1 260 ? 0.840 35.674 -31.376 1.00 33.53 260 ARG A O 1
ATOM 1905 N N . LEU A 1 261 ? 1.160 33.473 -31.904 1.00 34.88 261 LEU A N 1
ATOM 1906 C CA . LEU A 1 261 ? -0.141 32.834 -32.247 1.00 34.88 261 LEU A CA 1
ATOM 1907 C C . LEU A 1 261 ? 0.091 31.949 -33.498 1.00 34.88 261 LEU A C 1
ATOM 1909 O O . LEU A 1 261 ? 0.533 32.455 -34.518 1.00 34.88 261 LEU A O 1
ATOM 1913 N N . ALA A 1 262 ? 0.108 30.613 -33.416 1.00 38.19 262 ALA A N 1
ATOM 1914 C CA . ALA A 1 262 ? -1.011 29.666 -33.269 1.00 38.19 262 ALA A CA 1
ATOM 1915 C C . ALA A 1 262 ? -1.934 29.575 -34.506 1.00 38.19 262 ALA A C 1
ATOM 1917 O O . ALA A 1 262 ? -2.744 30.469 -34.722 1.00 38.19 262 ALA A O 1
ATOM 1918 N N . ALA A 1 263 ? -1.802 28.468 -35.251 1.00 33.56 263 ALA A N 1
ATOM 1919 C CA . ALA A 1 263 ? -2.808 27.753 -36.063 1.00 33.56 263 ALA A CA 1
ATOM 1920 C C . ALA A 1 263 ? -2.082 26.507 -36.636 1.00 33.56 263 ALA A C 1
ATOM 1922 O O . ALA A 1 263 ? -1.063 26.658 -37.305 1.00 33.56 263 ALA A O 1
ATOM 1923 N N . GLU A 1 264 ? -2.317 25.275 -36.168 1.00 33.75 264 GLU A N 1
ATOM 1924 C CA . GLU A 1 264 ? -3.372 24.357 -36.651 1.00 33.75 264 GLU A CA 1
ATOM 1925 C C . GLU A 1 264 ? -3.602 24.501 -38.166 1.00 33.75 264 GLU A C 1
ATOM 1927 O O . GLU A 1 264 ? -4.106 25.526 -38.607 1.00 33.75 264 GLU A O 1
ATOM 1932 N N . ASP A 1 265 ? -3.226 23.516 -38.994 1.00 34.59 265 ASP A N 1
ATOM 1933 C CA . ASP A 1 265 ? -4.113 22.394 -39.328 1.00 34.59 265 ASP A CA 1
ATOM 1934 C C . ASP A 1 265 ? -3.520 21.432 -40.399 1.00 34.59 265 ASP A C 1
ATOM 1936 O O . ASP A 1 265 ? -2.640 21.789 -41.179 1.00 34.59 265 ASP A O 1
ATOM 1940 N N . VAL A 1 266 ? -4.090 20.222 -40.425 1.00 33.97 266 VAL A N 1
ATOM 1941 C CA . VAL A 1 266 ? -4.144 19.198 -41.497 1.00 33.97 266 VAL A CA 1
ATOM 1942 C C . VAL A 1 266 ? -2.940 18.270 -41.783 1.00 33.97 266 VAL A C 1
ATOM 1944 O O . VAL A 1 266 ? -2.026 18.530 -42.559 1.00 33.97 266 VAL A O 1
ATOM 1947 N N . LEU A 1 267 ? -3.081 17.087 -41.173 1.00 39.38 267 LEU A N 1
ATOM 1948 C CA . LEU A 1 267 ? -2.732 15.719 -41.587 1.00 39.38 267 LEU A CA 1
ATOM 1949 C C . LEU A 1 267 ? -2.363 15.474 -43.068 1.00 39.38 267 LEU A C 1
ATOM 1951 O O . LEU A 1 267 ? -3.226 15.538 -43.937 1.00 39.38 267 LEU A O 1
ATOM 1955 N N . ASP A 1 268 ? -1.160 14.936 -43.291 1.00 28.81 268 ASP A N 1
ATOM 1956 C CA . ASP A 1 268 ? -0.984 13.783 -44.182 1.00 28.81 268 ASP A CA 1
ATOM 1957 C C . ASP A 1 268 ? 0.203 12.927 -43.698 1.00 28.81 268 ASP A C 1
ATOM 1959 O O . ASP A 1 268 ? 1.307 13.426 -43.467 1.00 28.81 268 ASP A O 1
ATOM 1963 N N . ALA A 1 269 ? -0.038 11.643 -43.428 1.00 31.27 269 ALA A N 1
ATOM 1964 C CA . ALA A 1 269 ? 0.959 10.724 -42.878 1.00 31.27 269 ALA A CA 1
ATOM 1965 C C . ALA A 1 269 ? 1.508 9.839 -44.000 1.00 31.27 269 ALA A C 1
ATOM 1967 O O . ALA A 1 269 ? 0.891 8.843 -44.376 1.00 31.27 269 ALA A O 1
ATOM 1968 N N . ALA A 1 270 ? 2.687 10.183 -44.517 1.00 36.19 270 ALA A N 1
ATOM 1969 C CA . ALA A 1 270 ? 3.381 9.360 -45.497 1.00 36.19 270 ALA A CA 1
ATOM 1970 C C . ALA A 1 270 ? 4.041 8.146 -44.815 1.00 36.19 270 ALA A C 1
ATOM 1972 O O . ALA A 1 270 ? 4.936 8.277 -43.979 1.00 36.19 270 ALA A O 1
ATOM 1973 N N . VAL A 1 271 ? 3.591 6.944 -45.182 1.00 30.44 271 VAL A N 1
ATOM 1974 C CA . VAL A 1 271 ? 4.235 5.673 -44.829 1.00 30.44 271 VAL A CA 1
ATOM 1975 C C . VAL A 1 271 ? 5.375 5.434 -45.818 1.00 30.44 271 VAL A C 1
ATOM 1977 O O . VAL A 1 271 ? 5.123 5.152 -46.987 1.00 30.44 271 VAL A O 1
ATOM 1980 N N . VAL A 1 272 ? 6.625 5.526 -45.362 1.00 35.09 272 VAL A N 1
ATOM 1981 C CA . VAL A 1 272 ? 7.802 5.183 -46.175 1.00 35.09 272 VAL A CA 1
ATOM 1982 C C . VAL A 1 272 ? 8.281 3.786 -45.784 1.00 35.09 272 VAL A C 1
ATOM 1984 O O . VAL A 1 272 ? 8.617 3.537 -44.628 1.00 35.09 272 VAL A O 1
ATOM 1987 N N . ARG A 1 273 ? 8.287 2.860 -46.751 1.00 29.03 273 ARG A N 1
ATOM 1988 C CA . ARG A 1 273 ? 8.969 1.563 -46.638 1.00 29.03 273 ARG A CA 1
ATOM 1989 C C . ARG A 1 273 ? 10.461 1.790 -46.865 1.00 29.03 273 ARG A C 1
ATOM 1991 O O . ARG A 1 273 ? 10.836 2.289 -47.921 1.00 29.03 273 ARG A O 1
ATOM 1998 N N . LEU A 1 274 ? 11.285 1.430 -45.888 1.00 33.53 274 LEU A N 1
ATOM 1999 C CA . LEU A 1 274 ? 12.725 1.277 -46.080 1.00 33.53 274 LEU A CA 1
ATOM 2000 C C . LEU A 1 274 ? 12.974 -0.199 -46.400 1.00 33.53 274 LEU A C 1
ATOM 2002 O O . LEU A 1 274 ? 12.744 -1.054 -45.546 1.00 33.53 274 LEU A O 1
ATOM 2006 N N . ASP A 1 275 ? 13.343 -0.475 -47.648 1.00 30.30 275 ASP A N 1
ATOM 2007 C CA . ASP A 1 275 ? 13.817 -1.787 -48.104 1.00 30.30 275 ASP A CA 1
ATOM 2008 C C . ASP A 1 275 ? 15.313 -1.974 -47.739 1.00 30.30 275 ASP A C 1
ATOM 2010 O O . ASP A 1 275 ? 15.992 -0.974 -47.482 1.00 30.30 275 ASP A O 1
ATOM 2014 N N . PRO A 1 276 ? 15.789 -3.233 -47.639 1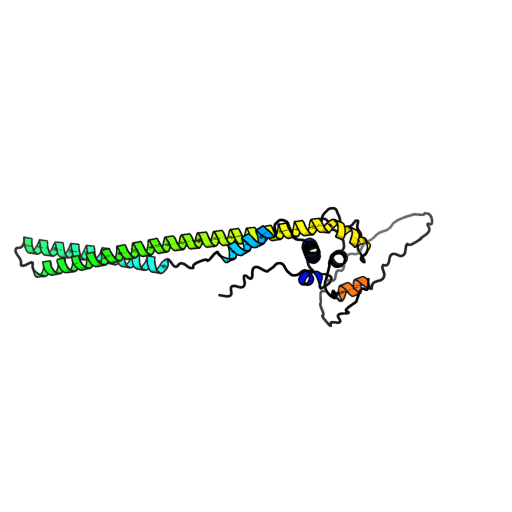.00 43.84 276 PRO A N 1
ATOM 2015 C CA . PRO A 1 276 ? 16.936 -3.660 -46.821 1.00 43.84 276 PRO A CA 1
ATOM 2016 C C . PRO A 1 276 ? 18.325 -3.169 -47.251 1.00 43.84 276 PRO A C 1
ATOM 2018 O O . PRO A 1 276 ? 18.569 -3.007 -48.468 1.00 43.84 276 PRO A O 1
#

Sequence (276 aa):
MTSSDVVAAVPAPRAVLGRVPTGETLSRELAAAARSLGQRSSVAAELAAVHGTLETVEVGAVDLSGPRERLAAATGEEERLKERVAAARGDVRARREIGADADATLETLEAAAAELAAVQTERLAAEQALSRARERATAARDSRERRLRLRDRLENRRRDARAELAEELYPRFRAALSAVPGGDPHDAGDAPSAYSGPSLAASLAAVRVADLDGPVALSPAALAALSSPDERSPSIETTPTETTPAETTPDGPPVRPDARLAAEDVLDAAVVRLDP

Solvent-accessible surface area (backbone atoms only — not comparable to full-atom values): 16104 Å² total; per-residue (Å²): 139,82,86,82,75,73,78,75,69,85,73,57,36,60,81,54,57,37,35,34,59,52,90,67,55,64,42,58,45,28,26,25,21,30,42,41,67,68,53,75,40,92,52,53,67,56,50,53,51,43,50,56,54,48,76,69,60,70,66,65,88,70,77,58,62,68,38,49,51,50,26,54,51,27,49,55,50,35,53,55,29,51,53,50,30,53,50,31,52,50,52,33,49,57,26,55,75,72,71,43,90,34,66,73,42,45,54,52,26,53,52,35,47,52,53,32,55,52,35,50,51,50,26,53,53,24,49,52,49,32,52,58,38,50,54,50,39,50,53,24,47,53,35,45,52,52,44,51,54,40,52,52,50,44,54,51,50,51,50,51,35,29,49,52,28,16,58,71,40,38,67,59,35,37,62,34,15,67,79,30,76,80,30,51,53,80,35,30,60,94,46,73,91,51,50,71,56,50,66,57,18,50,37,50,12,32,49,68,70,27,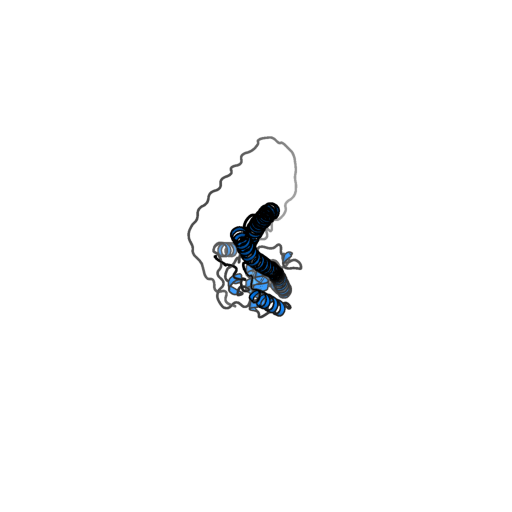55,68,96,68,86,51,39,46,38,63,69,47,50,50,64,71,66,52,77,80,88,73,74,82,82,85,73,81,85,83,82,89,85,87,86,84,91,84,87,84,89,86,88,88,84,86,82,92,77,91,82,91,78,89,83,83,91,71,79,68,78,69,84,83,79,134

Mean predicted aligned error: 12.87 Å

Radius of gyration: 40.21 Å; Cα contacts (8 Å, |Δi|>4): 258; chains: 1; bounding box: 87×69×112 Å

Nearest PDB structures (foldseek):
  6hdz-assembly1_A  TM=6.902E-01  e=1.853E-01  Pseudomonas aeruginosa
  6he1-assembly1_A  TM=6.954E-01  e=2.544E-01  Pseudomonas aeruginosa
  3k29-assembly1_A  TM=3.894E-01  e=8.135E-01  Chlamydia trachomatis
  3na7-assembly1_A  TM=3.148E-01  e=9.744E+00  Helicobacter pylori NCTC 11638

Secondary structure (DSSP, 8-state):
-------PPPPPHHHHHSEES--S-HHHHHHHHHHHTT---TTHHHHHHHHHHHHT--------HHHHHHHHHHHHHHHHHHHHHHHHHHHHHHHHHTT---HHHHHHHHHHHHHHHHHHHHHHHHHHHHHHHHHHHHHHHHHHHHHHHHHHHHHHHHHHHHHHHHHHHHHHHHHHHTTSTT--TTTT-SSGGG--S-HHHHHHHHHHHS--SSPPEEPHHHHHHHHS------------------------------------------------